Protein AF-A0A971W8N6-F1 (afdb_monomer)

Mean predicted aligned error: 10.23 Å

Sequence (195 aa):
MMRLQSKKIGIMLKIKQLGDTRILNEINRIMFEGAEVLIILLGEEKDGFPAFIRKLTPIRKITDNYGQDLKPLGKFCPAREGSLFDLLVFIPCTGKQLSLLAEMIPRDRDHNGLPLVIAPVLEKDTPPPFGDISALMDIRGIYFVPFGPLTRKGSGEKQAPALFYRLDLLTESCIAALEGHSLKHSFWENNFFPG

Structure (mmCIF, N/CA/C/O backbone):
data_AF-A0A971W8N6-F1
#
_entry.id   AF-A0A971W8N6-F1
#
loop_
_atom_site.group_PDB
_atom_site.id
_atom_site.type_symbol
_atom_site.label_atom_id
_atom_site.label_alt_id
_atom_site.label_comp_id
_atom_site.label_asym_id
_atom_site.label_entity_id
_atom_site.label_seq_id
_atom_site.pdbx_PDB_ins_code
_atom_site.Cartn_x
_atom_site.Cartn_y
_atom_site.Cartn_z
_atom_site.occupancy
_atom_site.B_iso_or_equiv
_atom_site.auth_seq_id
_atom_site.auth_comp_id
_atom_site.auth_asym_id
_atom_site.auth_atom_id
_atom_site.pdbx_PDB_model_num
ATOM 1 N N . MET A 1 1 ? -20.095 -11.791 1.008 1.00 69.25 1 MET A N 1
ATOM 2 C CA . MET A 1 1 ? -19.878 -11.217 2.353 1.00 69.25 1 MET A CA 1
ATOM 3 C C . MET A 1 1 ? -18.876 -10.090 2.183 1.00 69.25 1 MET A C 1
ATOM 5 O O . MET A 1 1 ? -17.868 -10.343 1.545 1.00 69.25 1 MET A O 1
ATOM 9 N N . MET A 1 2 ? -19.192 -8.875 2.636 1.00 87.31 2 MET A N 1
ATOM 10 C CA . MET A 1 2 ? -18.335 -7.688 2.483 1.00 87.31 2 MET A CA 1
ATOM 11 C C . MET A 1 2 ? -17.295 -7.669 3.608 1.00 87.31 2 MET A C 1
ATOM 13 O O . MET A 1 2 ? -17.662 -7.521 4.773 1.00 87.31 2 MET A O 1
ATOM 17 N N . ARG A 1 3 ? -16.018 -7.896 3.288 1.00 94.12 3 ARG A N 1
ATOM 18 C CA . ARG A 1 3 ? -14.953 -8.139 4.285 1.00 94.12 3 ARG A CA 1
ATOM 19 C C . ARG A 1 3 ? -14.345 -6.862 4.864 1.00 94.12 3 ARG A C 1
ATOM 21 O O . ARG A 1 3 ? -13.757 -6.899 5.939 1.00 94.12 3 ARG A O 1
ATOM 28 N N . LEU A 1 4 ? -14.511 -5.733 4.182 1.00 93.81 4 LEU A N 1
ATOM 29 C CA . LEU A 1 4 ? -13.998 -4.422 4.584 1.00 93.81 4 LEU A CA 1
ATOM 30 C C . LEU A 1 4 ? -15.117 -3.478 5.048 1.00 93.81 4 LEU A C 1
ATOM 32 O O . LEU A 1 4 ? -14.940 -2.262 5.053 1.00 93.81 4 LEU A O 1
ATOM 36 N N . GLN A 1 5 ? -16.267 -4.027 5.448 1.00 93.88 5 GLN A N 1
ATOM 37 C CA . GLN A 1 5 ? -17.430 -3.239 5.839 1.00 93.88 5 GLN A CA 1
ATOM 38 C C . GLN A 1 5 ? -17.093 -2.231 6.950 1.00 93.88 5 GLN A C 1
ATOM 40 O O . GLN A 1 5 ? -16.555 -2.593 8.000 1.00 93.88 5 GLN A O 1
ATOM 45 N N . SER A 1 6 ? -17.428 -0.962 6.699 1.00 89.38 6 SER A N 1
ATOM 46 C CA . SER A 1 6 ? -17.209 0.172 7.610 1.00 89.38 6 SER A CA 1
ATOM 47 C C . SER A 1 6 ? -15.737 0.463 7.930 1.00 89.38 6 SER A C 1
ATOM 49 O O . SER A 1 6 ? -15.451 1.146 8.914 1.00 89.38 6 SER A O 1
ATOM 51 N N . LYS A 1 7 ? -14.793 -0.050 7.128 1.00 93.75 7 LYS A N 1
ATOM 52 C CA . LYS A 1 7 ? -13.368 0.278 7.250 1.00 93.75 7 LYS A CA 1
ATOM 53 C C . LYS A 1 7 ? -13.038 1.533 6.466 1.00 93.75 7 LYS A C 1
ATOM 55 O O . LYS A 1 7 ? -13.363 1.623 5.285 1.00 93.75 7 LYS A O 1
ATOM 60 N N . LYS A 1 8 ? -12.345 2.473 7.102 1.00 92.12 8 LYS A N 1
ATOM 61 C CA . LYS A 1 8 ? -11.858 3.699 6.463 1.00 92.12 8 LYS A CA 1
ATOM 62 C C . LYS A 1 8 ? -10.451 3.479 5.936 1.00 92.12 8 LYS A C 1
ATOM 64 O O . LYS A 1 8 ? -9.514 3.319 6.716 1.00 92.12 8 LYS A O 1
ATOM 69 N N . ILE A 1 9 ? -10.293 3.478 4.619 1.00 93.19 9 ILE A N 1
ATOM 70 C CA . ILE A 1 9 ? -9.018 3.186 3.960 1.00 93.19 9 ILE A CA 1
ATOM 71 C C . ILE A 1 9 ? -8.535 4.435 3.227 1.00 93.19 9 ILE A C 1
ATOM 73 O O . ILE A 1 9 ? -9.181 4.916 2.296 1.00 93.19 9 ILE A O 1
ATOM 77 N N . GLY A 1 10 ? -7.387 4.966 3.645 1.00 90.62 10 GLY A N 1
ATOM 78 C CA . GLY A 1 10 ? -6.733 6.076 2.955 1.00 90.62 10 GLY A CA 1
ATOM 79 C C . GLY A 1 10 ? -5.776 5.552 1.890 1.00 90.62 10 GLY A C 1
ATOM 80 O O . GLY A 1 10 ? -4.841 4.831 2.223 1.00 90.62 10 GLY A O 1
ATOM 81 N N . ILE A 1 11 ? -5.973 5.909 0.622 1.00 91.00 11 ILE A N 1
ATOM 82 C CA . ILE A 1 11 ? -5.120 5.459 -0.488 1.00 91.00 11 ILE A CA 1
ATOM 83 C C . ILE A 1 11 ? -4.286 6.629 -0.995 1.00 91.00 11 ILE A C 1
ATOM 85 O O . ILE A 1 11 ? -4.807 7.592 -1.551 1.00 91.00 11 ILE A O 1
ATOM 89 N N . MET A 1 12 ? -2.977 6.528 -0.808 1.00 89.69 12 MET A N 1
ATOM 90 C CA . MET A 1 12 ? -1.982 7.539 -1.132 1.00 89.69 12 MET A CA 1
ATOM 91 C C . MET A 1 12 ? -1.328 7.235 -2.478 1.00 89.69 12 MET A C 1
ATOM 93 O O . MET A 1 12 ? -0.598 6.249 -2.615 1.00 89.69 12 MET A O 1
ATOM 97 N N . LEU A 1 13 ? -1.556 8.106 -3.460 1.00 86.94 13 LEU A N 1
ATOM 98 C CA . LEU A 1 13 ? -1.001 7.985 -4.809 1.00 86.94 13 LEU A CA 1
ATOM 99 C C . LEU A 1 13 ? -0.783 9.357 -5.458 1.00 86.94 13 LEU A C 1
ATOM 101 O O . LEU A 1 13 ? -1.312 10.373 -5.011 1.00 86.94 13 LEU A O 1
ATOM 105 N N . LYS A 1 14 ? 0.004 9.410 -6.530 1.00 83.88 14 LYS A N 1
ATOM 106 C CA . LYS A 1 14 ? 0.150 10.612 -7.359 1.00 83.88 14 LYS A CA 1
ATOM 107 C C . LYS A 1 14 ? -1.051 10.799 -8.277 1.00 83.88 14 LYS A C 1
ATOM 109 O O . LYS A 1 14 ? -1.614 9.830 -8.774 1.00 83.88 14 LYS A O 1
ATOM 114 N N . ILE A 1 15 ? -1.345 12.048 -8.638 1.00 81.88 15 ILE A N 1
ATOM 115 C CA . ILE A 1 15 ? -2.442 12.374 -9.565 1.00 81.88 15 ILE A CA 1
ATOM 116 C C . ILE A 1 15 ? -2.358 11.608 -10.896 1.00 81.88 15 ILE A C 1
ATOM 118 O O . ILE A 1 15 ? -3.365 11.104 -11.380 1.00 81.88 15 ILE A O 1
ATOM 122 N N . LYS A 1 16 ? -1.150 11.416 -11.444 1.00 82.94 16 LYS A N 1
ATOM 123 C CA . LYS A 1 16 ? -0.940 10.672 -12.697 1.00 82.94 16 LYS A CA 1
ATOM 124 C C . LYS A 1 16 ? -1.355 9.194 -12.626 1.00 82.94 16 LYS A C 1
ATOM 126 O O . LYS A 1 16 ? -1.681 8.612 -13.654 1.00 82.94 16 LYS A O 1
ATOM 131 N N . GLN A 1 17 ? -1.355 8.589 -11.434 1.00 85.94 17 GLN A N 1
ATOM 132 C CA . GLN A 1 17 ? -1.758 7.192 -11.231 1.00 85.94 17 GLN A CA 1
ATOM 133 C C . GLN A 1 17 ? -3.280 7.007 -11.268 1.00 85.94 17 GLN A C 1
ATOM 135 O O . GLN A 1 17 ? -3.735 5.885 -11.466 1.00 85.94 17 GLN A O 1
ATOM 140 N N . LEU A 1 18 ? -4.073 8.082 -11.153 1.00 83.12 18 LEU A N 1
ATOM 141 C CA . LEU A 1 18 ? -5.527 8.005 -11.335 1.00 83.12 18 LEU A CA 1
ATOM 142 C C . LEU A 1 18 ? -5.926 7.624 -12.765 1.00 83.12 18 LEU A C 1
ATOM 144 O O . LEU A 1 18 ? -7.035 7.154 -12.972 1.00 83.12 18 LEU A O 1
ATOM 148 N N . GLY A 1 19 ? -5.039 7.803 -13.749 1.00 84.31 19 GLY A N 1
ATOM 149 C CA . GLY A 1 19 ? -5.271 7.335 -15.116 1.00 84.31 19 GLY A CA 1
ATOM 150 C C . GLY A 1 19 ? -5.035 5.832 -15.313 1.00 84.31 19 GLY A C 1
ATOM 151 O O . GLY A 1 19 ? -5.368 5.305 -16.372 1.00 84.31 19 GLY A O 1
ATOM 152 N N . ASP A 1 20 ? -4.455 5.127 -14.334 1.00 88.31 20 ASP A N 1
ATOM 153 C CA . ASP A 1 20 ? -4.175 3.694 -14.444 1.00 88.31 20 ASP A CA 1
ATOM 154 C C . ASP A 1 20 ? -5.413 2.876 -14.058 1.00 88.31 20 ASP A C 1
ATOM 156 O O . ASP A 1 20 ? -5.759 2.731 -12.882 1.00 88.31 20 ASP A O 1
ATOM 160 N N . THR A 1 21 ? -6.069 2.291 -15.061 1.00 89.38 21 THR A N 1
ATOM 161 C CA . THR A 1 21 ? -7.278 1.476 -14.874 1.00 89.38 21 THR A CA 1
ATOM 162 C C . THR A 1 21 ? -7.057 0.283 -13.950 1.00 89.38 21 THR A C 1
ATOM 164 O O . THR A 1 21 ? -7.995 -0.151 -13.285 1.00 89.38 21 THR A O 1
ATOM 167 N N . ARG A 1 22 ? -5.828 -0.237 -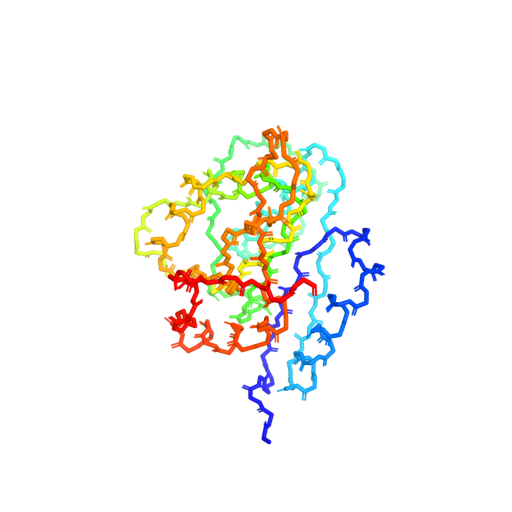13.848 1.00 90.19 22 ARG A N 1
ATOM 168 C CA . ARG A 1 22 ? -5.508 -1.356 -12.952 1.00 90.19 22 ARG A CA 1
ATOM 169 C C . ARG A 1 22 ? -5.582 -0.918 -11.492 1.00 90.19 22 ARG A C 1
ATOM 171 O O . ARG A 1 22 ? -6.125 -1.651 -10.676 1.00 90.19 22 ARG A O 1
ATOM 178 N N . ILE A 1 23 ? -5.097 0.287 -11.181 1.00 90.69 23 ILE A N 1
ATOM 179 C CA . ILE A 1 23 ? -5.194 0.873 -9.836 1.00 90.69 23 ILE A CA 1
ATOM 180 C C . ILE A 1 23 ? -6.657 1.184 -9.519 1.00 90.69 23 ILE A C 1
ATOM 182 O O . ILE A 1 23 ? -7.148 0.779 -8.468 1.00 90.69 23 ILE A O 1
ATOM 186 N N . LEU A 1 24 ? -7.375 1.838 -10.438 1.00 90.94 24 LEU A N 1
ATOM 187 C CA . LEU A 1 24 ? -8.790 2.166 -10.238 1.00 90.94 24 LEU A CA 1
ATOM 188 C C . LEU A 1 24 ? -9.658 0.921 -10.010 1.00 90.94 24 LEU A C 1
ATOM 190 O O . LEU A 1 24 ? -10.538 0.938 -9.153 1.00 90.94 24 LEU A O 1
ATOM 194 N N . ASN A 1 25 ? -9.401 -0.169 -10.735 1.00 93.12 25 ASN A N 1
ATOM 195 C CA . ASN A 1 25 ? -10.127 -1.423 -10.551 1.00 93.12 25 ASN A CA 1
ATOM 196 C C . ASN A 1 25 ? -9.926 -2.007 -9.150 1.00 93.12 25 ASN A C 1
ATOM 198 O O . ASN A 1 25 ? -10.888 -2.490 -8.557 1.00 93.12 25 ASN A O 1
ATOM 202 N N . GLU A 1 26 ? -8.718 -1.930 -8.592 1.00 93.88 26 GLU A N 1
ATOM 203 C CA . GLU A 1 26 ? -8.479 -2.372 -7.216 1.00 93.88 26 GLU A CA 1
ATOM 204 C C . GLU A 1 26 ? -9.112 -1.446 -6.181 1.00 93.88 26 GLU A C 1
ATOM 206 O O . GLU A 1 26 ? -9.691 -1.927 -5.211 1.00 93.88 26 GLU A O 1
ATOM 211 N N . ILE A 1 27 ? -9.090 -0.130 -6.406 1.00 93.25 27 ILE A N 1
ATOM 212 C CA . ILE A 1 27 ? -9.814 0.821 -5.551 1.00 93.25 27 ILE A CA 1
ATOM 213 C C . ILE A 1 27 ? -11.310 0.475 -5.529 1.00 93.25 27 ILE A C 1
ATOM 215 O O . ILE A 1 27 ? -11.911 0.383 -4.460 1.00 93.25 27 ILE A O 1
ATOM 219 N N . ASN A 1 28 ? -11.898 0.198 -6.695 1.00 92.94 28 ASN A N 1
ATOM 220 C CA . ASN A 1 28 ? -13.296 -0.212 -6.803 1.00 92.94 28 ASN A CA 1
ATOM 221 C C . ASN A 1 28 ? -13.572 -1.542 -6.090 1.00 92.94 28 ASN A C 1
ATOM 223 O O . ASN A 1 28 ? -14.619 -1.683 -5.464 1.00 92.94 28 ASN A O 1
ATOM 227 N N . ARG A 1 29 ? -12.648 -2.511 -6.143 1.00 94.88 29 ARG A N 1
ATOM 228 C CA . ARG A 1 29 ? -12.767 -3.781 -5.402 1.00 94.88 29 ARG A CA 1
ATOM 229 C C . ARG A 1 29 ? -12.766 -3.555 -3.892 1.00 94.88 29 ARG A C 1
ATOM 231 O O . ARG A 1 29 ? -13.623 -4.103 -3.206 1.00 94.88 29 ARG A O 1
ATOM 238 N N . ILE A 1 30 ? -11.880 -2.697 -3.390 1.00 95.50 30 ILE A N 1
ATOM 239 C CA . ILE A 1 30 ? -11.846 -2.304 -1.975 1.00 95.50 30 ILE A CA 1
ATOM 240 C C . ILE A 1 30 ? -13.179 -1.662 -1.554 1.00 95.50 30 ILE A C 1
ATOM 242 O O . ILE A 1 30 ? -13.742 -2.028 -0.522 1.00 95.50 30 ILE A O 1
ATOM 246 N N . MET A 1 31 ? -13.722 -0.750 -2.367 1.00 92.56 31 MET A N 1
ATOM 247 C CA . MET A 1 31 ? -15.032 -0.135 -2.113 1.00 92.56 31 MET A CA 1
ATOM 248 C C . MET A 1 31 ? -16.172 -1.164 -2.153 1.00 92.56 31 MET A C 1
ATOM 250 O O . MET A 1 31 ? -17.065 -1.132 -1.308 1.00 92.56 31 MET A O 1
ATOM 254 N N . PHE A 1 32 ? -16.137 -2.109 -3.097 1.00 94.81 32 PHE A N 1
ATOM 255 C CA . PHE A 1 32 ? -17.134 -3.177 -3.225 1.00 94.81 32 PHE A CA 1
ATOM 256 C C . PHE A 1 32 ? -17.126 -4.138 -2.026 1.00 94.81 32 PHE A C 1
ATOM 258 O O . PHE A 1 32 ? -18.165 -4.678 -1.654 1.00 94.81 32 PHE A O 1
ATOM 265 N N . GLU A 1 33 ? -15.978 -4.307 -1.370 1.00 95.75 33 GLU A N 1
ATOM 266 C CA . GLU A 1 33 ? -15.851 -5.031 -0.101 1.00 95.75 33 GLU A CA 1
ATOM 267 C C . GLU A 1 33 ? -16.387 -4.240 1.110 1.00 95.75 33 GLU A C 1
ATOM 269 O O . GLU A 1 33 ? -16.345 -4.745 2.231 1.00 95.75 33 GLU A O 1
ATOM 274 N N . GLY A 1 34 ? -16.934 -3.037 0.902 1.00 91.44 34 GLY A N 1
ATOM 275 C CA . GLY A 1 34 ? -17.652 -2.250 1.911 1.00 91.44 34 GLY A CA 1
ATOM 276 C C . GLY A 1 34 ? -16.812 -1.189 2.618 1.00 91.44 34 GLY A C 1
ATOM 277 O O . GLY A 1 34 ? -17.266 -0.643 3.626 1.00 91.44 34 GLY A O 1
ATOM 278 N N . ALA A 1 35 ? -15.611 -0.908 2.110 1.00 94.62 35 ALA A N 1
ATOM 279 C CA . ALA A 1 35 ? -14.736 0.116 2.661 1.00 94.62 35 ALA A CA 1
ATOM 280 C C . ALA A 1 35 ? -15.172 1.533 2.260 1.00 94.62 35 ALA A C 1
ATOM 282 O O . ALA A 1 35 ? -15.533 1.799 1.111 1.00 94.62 35 ALA A O 1
ATOM 283 N N . GLU A 1 36 ? -15.019 2.473 3.187 1.00 93.25 36 GLU A N 1
ATOM 284 C CA . GLU A 1 36 ? -15.002 3.905 2.903 1.00 93.25 36 GLU A CA 1
ATOM 285 C C . GLU A 1 36 ? -13.591 4.296 2.450 1.00 93.25 36 GLU A C 1
ATOM 287 O O . GLU A 1 36 ? -12.650 4.324 3.246 1.00 93.25 36 GLU A O 1
ATOM 292 N N . VAL A 1 37 ? -13.425 4.586 1.160 1.00 91.75 37 VAL A N 1
ATOM 293 C CA . VAL A 1 37 ? -12.118 4.937 0.593 1.00 91.75 37 VAL A CA 1
ATOM 294 C C . VAL A 1 37 ? -11.952 6.449 0.501 1.00 91.75 37 VAL A C 1
ATOM 296 O O . VAL A 1 37 ? -12.776 7.133 -0.105 1.00 91.75 37 VAL A O 1
ATOM 299 N N . LEU A 1 38 ? -10.839 6.965 1.028 1.00 89.38 38 LEU A N 1
ATOM 300 C CA . LEU A 1 38 ? -10.392 8.332 0.774 1.00 89.38 38 LEU A CA 1
ATOM 301 C C . LEU A 1 38 ? -9.117 8.318 -0.064 1.00 89.38 38 LEU A C 1
ATOM 303 O O . LEU A 1 38 ? -8.094 7.768 0.344 1.00 89.38 38 LEU A O 1
ATOM 307 N N . ILE A 1 39 ? -9.160 8.971 -1.221 1.00 86.25 39 ILE A N 1
ATOM 308 C CA . ILE A 1 39 ? -7.975 9.154 -2.056 1.00 86.25 39 ILE A CA 1
ATOM 309 C C . ILE A 1 39 ? -7.188 10.361 -1.555 1.00 86.25 39 ILE A C 1
ATOM 311 O O . ILE A 1 39 ? -7.713 11.462 -1.396 1.00 86.25 39 ILE A O 1
ATOM 315 N N . ILE A 1 40 ? -5.900 10.140 -1.345 1.00 84.94 40 ILE A N 1
ATOM 316 C CA . ILE A 1 40 ? -4.935 11.118 -0.879 1.00 84.94 40 ILE A CA 1
ATOM 317 C C . ILE A 1 40 ? -3.941 11.356 -2.012 1.00 84.94 40 ILE A C 1
ATOM 319 O O . ILE A 1 40 ? -3.127 10.491 -2.346 1.00 84.94 40 ILE A O 1
ATOM 323 N N . LEU A 1 41 ? -4.003 12.547 -2.602 1.00 82.19 41 LEU A N 1
ATOM 324 C CA . LEU A 1 41 ? -3.128 12.916 -3.707 1.00 82.19 41 LEU A CA 1
ATOM 325 C C . LEU A 1 41 ? -1.800 13.466 -3.202 1.00 82.19 41 LEU A C 1
ATOM 327 O O . LEU A 1 41 ? -1.740 14.459 -2.478 1.00 82.19 41 LEU A O 1
ATOM 331 N N . LEU A 1 42 ? -0.723 12.816 -3.628 1.00 77.94 42 LEU A N 1
ATOM 332 C CA . LEU A 1 42 ? 0.640 13.234 -3.348 1.00 77.94 42 LEU A CA 1
ATOM 333 C C . LEU A 1 42 ? 1.061 14.305 -4.357 1.00 77.94 42 LEU A C 1
ATOM 335 O O . LEU A 1 42 ? 1.029 14.067 -5.567 1.00 77.94 42 LEU A O 1
ATOM 339 N N . GLY A 1 43 ? 1.452 15.475 -3.849 1.00 69.75 43 GLY A N 1
ATOM 340 C CA . GLY A 1 43 ? 1.942 16.588 -4.664 1.00 69.75 43 GLY A CA 1
ATOM 341 C C . GLY A 1 43 ? 3.275 16.288 -5.360 1.00 69.75 43 GLY A C 1
ATOM 342 O O . GLY A 1 43 ? 4.049 15.435 -4.925 1.00 69.75 43 GLY A O 1
ATOM 343 N N . GLU A 1 44 ? 3.537 17.014 -6.447 1.00 58.47 44 GLU A N 1
ATOM 344 C CA . GLU A 1 44 ? 4.751 16.899 -7.274 1.00 58.47 44 GLU A CA 1
ATOM 345 C C . GLU A 1 44 ? 5.947 17.703 -6.722 1.00 58.47 44 GLU A C 1
ATOM 347 O O . GLU A 1 44 ? 7.076 17.522 -7.175 1.00 58.47 44 GLU A O 1
ATOM 352 N N . GLU A 1 45 ? 5.730 18.583 -5.741 1.00 54.00 45 GLU A N 1
ATOM 353 C CA . GLU A 1 45 ? 6.788 19.445 -5.207 1.00 54.00 45 GLU A CA 1
ATOM 354 C C . GLU A 1 45 ? 7.825 18.674 -4.380 1.00 54.00 45 GLU A C 1
ATOM 356 O O . GLU A 1 45 ? 7.507 17.681 -3.719 1.00 54.00 45 GLU A O 1
ATOM 361 N N . LYS A 1 46 ? 9.069 19.183 -4.360 1.00 50.78 46 LYS A N 1
ATOM 362 C CA . LYS A 1 46 ? 10.186 18.639 -3.559 1.00 50.78 46 LYS A CA 1
ATOM 363 C C . LYS A 1 46 ? 9.818 18.433 -2.081 1.00 50.78 46 LYS A C 1
ATOM 365 O O . LYS A 1 46 ? 10.346 17.510 -1.466 1.00 50.78 46 LYS A O 1
ATOM 370 N N . ASP A 1 47 ? 8.874 19.221 -1.567 1.00 52.28 47 ASP A N 1
ATOM 371 C CA . ASP A 1 47 ? 8.416 19.185 -0.178 1.00 52.28 47 ASP A CA 1
ATOM 372 C C . ASP A 1 47 ? 7.063 18.478 0.021 1.00 52.28 47 ASP A C 1
ATOM 374 O O . ASP A 1 47 ? 6.684 18.194 1.156 1.00 52.28 47 ASP A O 1
ATOM 378 N N . GLY A 1 48 ? 6.332 18.137 -1.047 1.00 56.72 48 GLY A N 1
ATOM 379 C CA . GLY A 1 48 ? 4.929 17.706 -0.965 1.00 56.72 48 GLY A CA 1
ATOM 380 C C . GLY A 1 48 ? 4.720 16.363 -0.258 1.00 56.72 48 GLY A C 1
ATOM 381 O O . GLY A 1 48 ? 3.869 16.247 0.622 1.00 56.72 48 GLY A O 1
ATOM 382 N N . PHE A 1 49 ? 5.519 15.350 -0.602 1.00 60.56 49 PHE A N 1
ATOM 383 C CA . PHE A 1 49 ? 5.452 14.033 0.041 1.00 60.56 49 PHE A CA 1
ATOM 384 C C . PHE A 1 49 ? 5.962 14.057 1.498 1.00 60.56 49 PHE A C 1
ATOM 386 O O . PHE A 1 49 ? 5.202 13.641 2.375 1.00 60.56 49 PHE A O 1
ATOM 393 N N . PRO A 1 50 ? 7.156 14.611 1.813 1.00 61.03 50 PRO A N 1
ATOM 394 C CA . PRO A 1 50 ? 7.588 14.768 3.202 1.00 61.03 50 PRO A CA 1
ATOM 395 C C . PRO A 1 50 ? 6.608 15.586 4.054 1.00 61.03 50 PRO A C 1
ATOM 397 O O . PRO A 1 50 ? 6.286 15.184 5.171 1.00 61.03 50 PRO A O 1
ATOM 400 N N . ALA A 1 51 ? 6.108 16.722 3.552 1.00 61.53 51 ALA A N 1
ATOM 401 C CA . ALA A 1 51 ? 5.184 17.578 4.298 1.00 61.53 51 ALA A CA 1
ATOM 402 C C . ALA A 1 51 ? 3.835 16.894 4.548 1.00 61.53 51 ALA A C 1
ATOM 404 O O . ALA A 1 51 ? 3.264 17.045 5.629 1.00 61.53 51 ALA A O 1
ATOM 405 N N . PHE A 1 52 ? 3.336 16.123 3.581 1.00 63.75 52 PHE A N 1
ATOM 406 C CA . PHE A 1 52 ? 2.110 15.352 3.748 1.00 63.75 52 PHE A CA 1
ATOM 407 C C . PHE A 1 52 ? 2.269 14.256 4.809 1.00 63.75 52 PHE A C 1
ATOM 409 O O . PHE A 1 52 ? 1.480 14.185 5.749 1.00 63.75 52 PHE A O 1
ATOM 416 N N . ILE A 1 53 ? 3.332 13.457 4.710 1.00 61.50 53 ILE A N 1
ATOM 417 C CA . ILE A 1 53 ? 3.639 12.397 5.678 1.00 61.50 53 ILE A CA 1
ATOM 418 C C . ILE A 1 53 ? 3.807 12.988 7.090 1.00 61.50 53 ILE A C 1
ATOM 420 O O . ILE A 1 53 ? 3.266 12.453 8.056 1.00 61.50 53 ILE A O 1
ATOM 424 N N . ARG A 1 54 ? 4.451 14.157 7.221 1.00 60.84 54 ARG A N 1
ATOM 425 C CA . ARG A 1 54 ? 4.566 14.876 8.504 1.00 60.84 54 ARG A CA 1
ATOM 426 C C . ARG A 1 54 ? 3.214 15.244 9.119 1.00 60.84 54 ARG A C 1
ATOM 428 O O . ARG A 1 54 ? 3.102 15.200 10.342 1.00 60.84 54 ARG A O 1
ATOM 435 N N . LYS A 1 55 ? 2.202 15.578 8.311 1.00 58.97 55 LYS A N 1
ATOM 436 C CA . LYS A 1 55 ? 0.835 15.878 8.787 1.00 58.97 55 LYS A CA 1
ATOM 437 C C . LYS A 1 55 ? 0.066 14.633 9.246 1.00 58.97 55 LYS A C 1
ATOM 439 O O . LYS A 1 55 ? -0.915 14.777 9.965 1.00 58.97 55 LYS A O 1
ATOM 444 N N . LEU A 1 56 ? 0.493 13.438 8.833 1.00 56.03 56 LEU A N 1
ATOM 445 C CA . LEU A 1 56 ? -0.106 12.164 9.243 1.00 56.03 56 LEU A CA 1
ATOM 446 C C . LEU A 1 56 ? 0.474 11.606 10.559 1.00 56.03 56 LEU A C 1
ATOM 448 O O . LEU A 1 56 ? -0.158 10.764 11.195 1.00 56.03 56 LEU A O 1
ATOM 452 N N . THR A 1 57 ? 1.654 12.066 10.990 1.00 51.25 57 THR A N 1
ATOM 453 C CA . THR A 1 57 ? 2.196 11.813 12.343 1.00 51.25 57 THR A CA 1
ATOM 454 C C . THR A 1 57 ? 1.204 12.349 13.380 1.00 51.25 57 THR A C 1
ATOM 456 O O . THR A 1 57 ? 0.699 13.447 13.162 1.00 51.25 57 THR A O 1
ATOM 459 N N . PRO A 1 58 ? 0.902 11.590 14.457 1.00 46.53 58 PRO A N 1
ATOM 460 C CA . PRO A 1 58 ? -0.399 11.475 15.118 1.00 46.53 58 PRO A CA 1
ATOM 461 C C . PRO A 1 58 ? -1.296 12.680 14.899 1.00 46.53 58 PRO A C 1
ATOM 463 O O . PRO A 1 58 ? -0.940 13.768 15.347 1.00 46.53 58 PRO A O 1
ATOM 466 N N . ILE A 1 59 ? -2.457 12.467 14.266 1.00 46.00 59 ILE A N 1
ATOM 467 C CA . ILE A 1 59 ? -3.545 13.446 14.121 1.00 46.00 59 ILE A CA 1
ATOM 468 C C . ILE A 1 59 ? -4.044 13.823 15.530 1.00 46.00 59 ILE A C 1
ATOM 470 O O . ILE A 1 59 ? -5.099 13.419 16.007 1.00 46.00 59 ILE A O 1
ATOM 474 N N . ARG A 1 60 ? -3.230 14.589 16.249 1.00 34.66 60 ARG A N 1
ATOM 475 C CA . ARG A 1 60 ? -3.480 15.166 17.557 1.00 34.66 60 ARG A CA 1
ATOM 476 C C . ARG A 1 60 ? -3.718 16.637 17.266 1.00 34.66 60 ARG A C 1
ATOM 478 O O . ARG A 1 60 ? -2.794 17.436 17.273 1.00 34.66 60 ARG A O 1
ATOM 485 N N . LYS A 1 61 ? -4.978 16.945 16.942 1.00 36.34 61 LYS A N 1
ATOM 486 C CA . LYS A 1 61 ? -5.525 18.297 16.745 1.00 36.34 61 LYS A CA 1
ATOM 487 C C . LYS A 1 61 ? -4.693 19.193 15.815 1.00 36.34 61 LYS A C 1
ATOM 489 O O . LYS A 1 61 ? -3.900 20.003 16.277 1.00 36.34 61 LYS A O 1
ATOM 494 N N . ILE A 1 62 ? -4.969 19.135 14.513 1.00 35.19 62 ILE A N 1
ATOM 495 C CA . ILE A 1 62 ? -4.659 20.255 13.613 1.00 35.19 62 ILE A CA 1
ATOM 496 C C . ILE A 1 62 ? -5.975 20.981 13.323 1.00 35.19 62 ILE A C 1
ATOM 498 O O . ILE A 1 62 ? -6.623 20.761 12.306 1.00 35.19 62 ILE A O 1
ATOM 502 N N . THR A 1 63 ? -6.389 21.807 14.281 1.00 32.12 63 THR A N 1
ATOM 503 C CA . THR A 1 63 ? -7.147 23.032 14.007 1.00 32.12 63 THR A CA 1
ATOM 504 C C . THR A 1 63 ? -6.128 24.163 13.981 1.00 32.12 63 THR A C 1
ATOM 506 O O . THR A 1 63 ? -5.371 24.308 14.937 1.00 32.12 63 THR A O 1
ATOM 509 N N . ASP A 1 64 ? -6.127 24.898 12.873 1.00 34.38 64 ASP A N 1
ATOM 510 C CA . ASP A 1 64 ? -5.479 26.189 12.632 1.00 34.38 64 ASP A CA 1
ATOM 511 C C . ASP A 1 64 ? -3.949 26.262 12.740 1.00 34.38 64 ASP A C 1
ATOM 513 O O . ASP A 1 64 ? -3.362 26.258 13.817 1.00 34.38 64 ASP A O 1
ATOM 517 N N . ASN A 1 65 ? -3.309 26.362 11.567 1.00 30.45 65 ASN A N 1
ATOM 518 C CA . ASN A 1 65 ? -2.293 27.366 11.204 1.00 30.45 65 ASN A CA 1
ATOM 519 C C . ASN A 1 65 ? -1.478 26.858 10.002 1.00 30.45 65 ASN A C 1
ATOM 521 O O . ASN A 1 65 ? -0.462 26.178 10.139 1.00 30.45 65 ASN A O 1
ATOM 525 N N . TYR A 1 66 ? -1.927 27.199 8.791 1.00 33.47 66 TYR A N 1
ATOM 526 C CA . TYR A 1 66 ? -1.067 27.175 7.608 1.00 33.47 66 TYR A CA 1
ATOM 527 C C . TYR A 1 66 ? -0.153 28.401 7.670 1.00 33.47 66 TYR A C 1
ATOM 529 O O . TYR A 1 66 ? -0.508 29.480 7.208 1.00 33.47 66 TYR A O 1
ATOM 537 N N . GLY A 1 67 ? 1.015 28.235 8.284 1.00 37.25 67 GLY A N 1
ATOM 538 C CA . GLY A 1 67 ? 2.034 29.274 8.339 1.00 37.25 67 GLY A CA 1
ATOM 539 C C . GLY A 1 67 ? 3.150 28.935 9.320 1.00 37.25 67 GLY A C 1
ATOM 540 O O . GLY A 1 67 ? 2.898 28.806 10.509 1.00 37.25 67 GLY A O 1
ATOM 541 N N . GLN A 1 68 ? 4.370 28.891 8.786 1.00 33.66 68 GLN A N 1
ATOM 542 C CA . GLN A 1 68 ? 5.679 28.874 9.454 1.00 33.66 68 GLN A CA 1
ATOM 543 C C . GLN A 1 68 ? 6.373 27.528 9.744 1.00 33.66 68 GLN A C 1
ATOM 545 O O . GLN A 1 68 ? 5.872 26.630 10.415 1.00 33.66 68 GLN A O 1
ATOM 550 N N . ASP A 1 69 ? 7.605 27.495 9.223 1.00 30.62 69 ASP A N 1
ATOM 551 C CA . ASP A 1 69 ? 8.805 26.771 9.635 1.00 30.62 69 ASP A CA 1
ATOM 552 C C . ASP A 1 69 ? 8.733 25.246 9.773 1.00 30.62 69 ASP A C 1
ATOM 554 O O . ASP A 1 69 ? 8.559 24.658 10.844 1.00 30.62 69 ASP A O 1
ATOM 558 N N . LEU A 1 70 ? 9.027 24.584 8.648 1.00 35.72 70 LEU A N 1
ATOM 559 C CA . LEU A 1 70 ? 9.393 23.172 8.583 1.00 35.72 70 LEU A CA 1
ATOM 560 C C . LEU A 1 70 ? 10.717 22.925 9.339 1.00 35.72 70 LEU A C 1
ATOM 562 O O . LEU A 1 70 ? 11.789 22.852 8.748 1.00 35.72 70 LEU A O 1
ATOM 566 N N . LYS A 1 71 ? 10.637 22.725 10.660 1.00 31.83 71 LYS A N 1
ATOM 567 C CA . LYS A 1 71 ? 11.717 22.140 11.486 1.00 31.83 71 LYS A CA 1
ATOM 568 C C . LYS A 1 71 ? 12.183 20.776 10.925 1.00 31.83 71 LYS A C 1
ATOM 570 O O . LYS A 1 71 ? 11.392 20.138 10.223 1.00 31.83 71 LYS A O 1
ATOM 575 N N . PRO A 1 72 ? 13.414 20.304 11.211 1.00 37.53 72 PRO A N 1
ATOM 576 C CA . PRO A 1 72 ? 13.957 19.055 10.661 1.00 37.53 72 PRO A CA 1
ATOM 577 C C . PRO A 1 72 ? 13.072 17.833 10.963 1.00 37.53 72 PRO A C 1
ATOM 579 O O . PRO A 1 72 ? 12.363 17.811 11.969 1.00 37.53 72 PRO A O 1
ATOM 582 N N . LEU A 1 73 ? 13.097 16.856 10.043 1.00 41.91 73 LEU A N 1
ATOM 583 C CA . LEU A 1 73 ? 12.281 15.634 10.014 1.00 41.91 73 LEU A CA 1
ATOM 584 C C . LEU A 1 73 ? 12.112 15.000 11.408 1.00 41.91 73 LEU A C 1
ATOM 586 O O . LEU A 1 73 ? 13.053 14.450 11.975 1.00 41.91 73 LEU A O 1
ATOM 590 N N . GLY A 1 74 ? 10.884 15.021 11.927 1.00 47.06 74 GLY A N 1
ATOM 591 C CA . GLY A 1 74 ? 10.461 14.066 12.946 1.00 47.06 74 GLY A CA 1
ATOM 592 C C . GLY A 1 74 ? 10.196 12.709 12.294 1.00 47.06 74 GLY A C 1
ATOM 593 O O . GLY A 1 74 ? 9.777 12.651 11.138 1.00 47.06 74 GLY A O 1
ATOM 594 N N . LYS A 1 75 ? 10.442 11.623 13.032 1.00 53.44 75 LYS A N 1
ATOM 595 C CA . LYS A 1 75 ? 10.096 10.263 12.602 1.00 53.44 75 LYS A CA 1
ATOM 596 C C . LYS A 1 75 ? 8.590 10.171 12.323 1.00 53.44 75 LYS A C 1
ATOM 598 O O . LYS A 1 75 ? 7.793 10.600 13.154 1.00 53.44 75 LYS A O 1
ATOM 603 N N . PHE A 1 76 ? 8.211 9.612 11.180 1.00 58.44 76 PHE A N 1
ATOM 604 C CA . PHE A 1 76 ? 6.832 9.322 10.810 1.00 58.44 76 PHE A CA 1
ATOM 605 C C . PHE A 1 76 ? 6.376 8.010 11.444 1.00 58.44 76 PHE A C 1
ATOM 607 O O . PHE A 1 76 ? 6.940 6.955 11.187 1.00 58.44 76 PHE A O 1
ATOM 614 N N . CYS A 1 77 ? 5.320 8.078 12.243 1.00 54.16 77 CYS A N 1
ATOM 615 C CA . CYS A 1 77 ? 4.587 6.921 12.729 1.00 54.16 77 CYS A CA 1
ATOM 616 C C . CYS A 1 77 ? 3.105 7.266 12.563 1.00 54.16 77 CYS A C 1
ATOM 618 O O . CYS A 1 77 ? 2.642 8.204 13.226 1.00 54.16 77 CYS A O 1
ATOM 620 N N . PRO A 1 78 ? 2.364 6.619 11.646 1.00 57.16 78 PRO A N 1
ATOM 621 C CA . PRO A 1 78 ? 0.938 6.858 11.544 1.00 57.16 78 PRO A CA 1
ATOM 622 C C . PRO A 1 78 ? 0.317 6.345 12.845 1.00 57.16 78 PRO A C 1
ATOM 624 O O . PRO A 1 78 ? 0.320 5.152 13.114 1.00 57.16 78 PRO A O 1
ATOM 627 N N . ALA A 1 79 ? -0.135 7.232 13.726 1.00 58.62 79 ALA A N 1
ATOM 628 C CA . ALA A 1 79 ? -0.697 6.793 14.999 1.00 58.62 79 ALA A CA 1
ATOM 629 C C . ALA A 1 79 ? -2.099 6.221 14.782 1.00 58.62 79 ALA A C 1
ATOM 631 O O . ALA A 1 79 ? -2.874 6.762 13.999 1.00 58.62 79 ALA A O 1
ATOM 632 N N . ARG A 1 80 ? -2.439 5.150 15.501 1.00 59.31 80 ARG A N 1
ATOM 633 C CA . ARG A 1 80 ? -3.776 4.544 15.452 1.00 59.31 80 ARG A CA 1
ATOM 634 C C . ARG A 1 80 ? -4.815 5.352 16.242 1.00 59.31 80 ARG A C 1
ATOM 636 O O . ARG A 1 80 ? -5.958 5.472 15.814 1.00 59.31 80 ARG A O 1
ATOM 643 N N . GLU A 1 81 ? -4.431 5.925 17.383 1.00 54.53 81 GLU A N 1
ATOM 644 C CA . GLU A 1 81 ? -5.323 6.748 18.211 1.00 54.53 81 GLU A CA 1
ATOM 645 C C . GLU A 1 81 ? -5.640 8.090 17.535 1.00 54.53 81 GLU A C 1
ATOM 647 O O . GLU A 1 81 ? -4.735 8.845 17.181 1.00 54.53 81 GLU A O 1
ATOM 652 N N . GLY A 1 82 ? -6.931 8.399 17.362 1.00 57.38 82 GLY A N 1
ATOM 653 C CA . GLY A 1 82 ? -7.386 9.630 16.700 1.00 57.38 82 GLY A CA 1
ATOM 654 C C . GLY A 1 82 ? -7.235 9.632 15.173 1.00 57.38 82 GLY A C 1
ATOM 655 O O . GLY A 1 82 ? -7.491 10.657 14.542 1.00 57.38 82 GLY A O 1
ATOM 656 N N . SER A 1 83 ? -6.833 8.504 14.575 1.00 67.25 83 SER A N 1
ATOM 657 C CA . SER A 1 83 ? -6.739 8.350 13.123 1.00 67.25 83 SER A CA 1
ATOM 658 C C . SER A 1 83 ? -8.116 8.415 12.461 1.00 67.25 83 SER A C 1
ATOM 660 O O . SER A 1 83 ? -9.086 7.835 12.946 1.00 67.25 83 SER A O 1
ATOM 662 N N . LEU A 1 84 ? -8.180 9.079 11.305 1.00 76.31 84 LEU A N 1
ATOM 663 C CA . LEU A 1 84 ? -9.347 9.051 10.418 1.00 76.31 84 LEU A CA 1
ATOM 664 C C . LEU A 1 84 ? -9.498 7.711 9.680 1.00 76.31 84 LEU A C 1
ATOM 666 O O . LEU A 1 84 ? -10.570 7.438 9.145 1.00 76.31 84 LEU A O 1
ATOM 670 N N . PHE A 1 85 ? -8.437 6.905 9.635 1.00 85.00 85 PHE A N 1
ATOM 671 C CA . PHE A 1 85 ? -8.350 5.666 8.866 1.00 85.00 85 PHE A CA 1
ATOM 672 C C . PHE A 1 85 ? -8.098 4.463 9.773 1.00 85.00 85 PHE A C 1
ATOM 674 O O . PHE A 1 85 ? -7.440 4.597 10.806 1.00 85.00 85 PHE A O 1
ATOM 681 N N . ASP A 1 86 ? -8.560 3.293 9.336 1.00 89.69 86 ASP A N 1
ATOM 682 C CA . ASP A 1 86 ? -8.219 1.972 9.877 1.00 89.69 86 ASP A CA 1
ATOM 683 C C . ASP A 1 86 ? -6.985 1.362 9.188 1.00 89.69 86 ASP A C 1
ATOM 685 O O . ASP A 1 86 ? -6.310 0.512 9.765 1.00 89.69 86 ASP A O 1
ATOM 689 N N . LEU A 1 87 ? -6.685 1.810 7.964 1.00 92.06 87 LEU A N 1
ATOM 690 C CA . LEU A 1 87 ? -5.589 1.334 7.122 1.00 92.06 87 LEU A CA 1
ATOM 691 C C . LEU A 1 87 ? -5.140 2.451 6.174 1.00 92.06 87 LEU A C 1
ATOM 693 O O . LEU A 1 87 ? -5.974 3.165 5.607 1.00 92.06 87 LEU A O 1
ATOM 697 N N . LEU A 1 88 ? -3.833 2.560 5.944 1.00 92.19 88 LEU A N 1
ATOM 698 C CA . LEU A 1 88 ? -3.287 3.330 4.829 1.00 92.19 88 LEU A CA 1
ATOM 699 C C . LEU A 1 88 ? -2.754 2.395 3.749 1.00 92.19 88 LEU A C 1
ATOM 701 O O . LEU A 1 88 ? -2.099 1.397 4.034 1.00 92.19 88 LEU A O 1
ATOM 705 N N . VAL A 1 89 ? -2.992 2.761 2.499 1.00 93.56 89 VAL A N 1
ATOM 706 C CA . VAL A 1 89 ? -2.368 2.159 1.326 1.00 93.56 89 VAL A CA 1
ATOM 707 C C . VAL A 1 89 ? -1.465 3.207 0.703 1.00 93.56 89 VAL A C 1
ATOM 709 O O . VAL A 1 89 ? -1.905 4.320 0.431 1.00 93.56 89 VAL A O 1
ATOM 712 N N . PHE A 1 90 ? -0.215 2.860 0.436 1.00 91.75 90 PHE A N 1
ATOM 713 C CA . PHE A 1 90 ? 0.729 3.716 -0.262 1.00 91.75 90 PHE A CA 1
ATOM 714 C C . PHE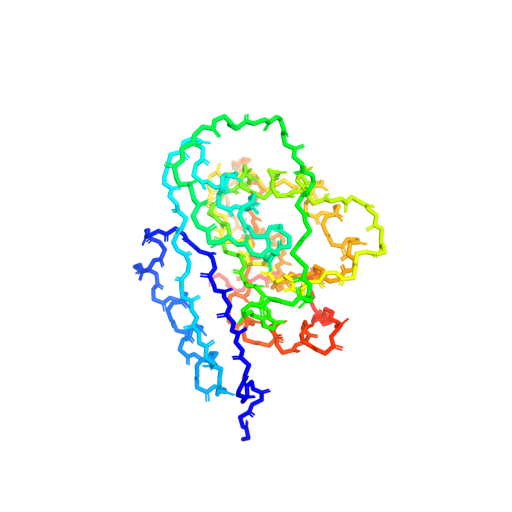 A 1 90 ? 1.181 3.059 -1.562 1.00 91.75 90 PHE A C 1
ATOM 716 O O . PHE A 1 90 ? 1.712 1.949 -1.561 1.00 91.75 90 PHE A O 1
ATOM 723 N N . ILE A 1 91 ? 0.979 3.761 -2.678 1.00 89.94 91 ILE A N 1
ATOM 724 C CA . ILE A 1 91 ? 1.338 3.297 -4.020 1.00 89.94 91 ILE A CA 1
ATOM 725 C C . ILE A 1 91 ? 2.486 4.172 -4.556 1.00 89.94 91 ILE A C 1
ATOM 727 O O . ILE A 1 91 ? 2.241 5.093 -5.345 1.00 89.94 91 ILE A O 1
ATOM 731 N N . PRO A 1 92 ? 3.744 3.955 -4.121 1.00 81.69 92 PRO A N 1
ATOM 732 C CA . PRO A 1 92 ? 4.887 4.719 -4.613 1.00 81.69 92 PRO A CA 1
ATOM 733 C C . PRO A 1 92 ? 5.041 4.566 -6.125 1.00 81.69 92 PRO A C 1
ATOM 735 O O . PRO A 1 92 ? 4.910 3.469 -6.655 1.00 81.69 92 PRO A O 1
ATOM 738 N N . CYS A 1 93 ? 5.384 5.664 -6.798 1.00 74.81 93 CYS A N 1
ATOM 739 C CA . CYS A 1 93 ? 5.752 5.669 -8.216 1.00 74.81 93 CYS A CA 1
ATOM 740 C C . CYS A 1 93 ? 7.252 5.447 -8.436 1.00 74.81 93 CYS A C 1
ATOM 742 O O . CYS A 1 93 ? 7.659 5.064 -9.527 1.00 74.81 93 CYS A O 1
ATOM 744 N N . THR A 1 94 ? 8.102 5.761 -7.451 1.00 78.94 94 THR A N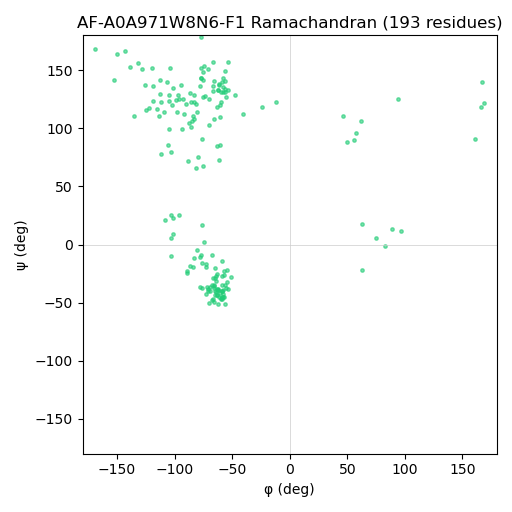 1
ATOM 745 C CA . THR A 1 94 ? 9.564 5.726 -7.613 1.00 78.94 94 THR A CA 1
ATOM 746 C C . THR A 1 94 ? 10.260 5.147 -6.390 1.00 78.94 94 THR A C 1
ATOM 748 O O . THR A 1 94 ? 9.775 5.270 -5.263 1.00 78.94 94 THR A O 1
ATOM 751 N N . GLY A 1 95 ? 11.443 4.560 -6.606 1.00 79.06 95 GLY A N 1
ATOM 752 C CA . GLY A 1 95 ? 12.285 4.053 -5.521 1.00 79.06 95 GLY A CA 1
ATOM 753 C C . GLY A 1 95 ? 12.605 5.133 -4.487 1.00 79.06 95 GLY A C 1
ATOM 754 O O . GLY A 1 95 ? 12.519 4.881 -3.294 1.00 79.06 95 GLY A O 1
ATOM 755 N N . LYS A 1 96 ? 12.827 6.379 -4.925 1.00 81.62 96 LYS A N 1
ATOM 756 C CA . LYS A 1 96 ? 13.088 7.516 -4.030 1.00 81.62 96 LYS A CA 1
ATOM 757 C C . LYS A 1 96 ? 11.968 7.755 -3.012 1.00 81.62 96 LYS A C 1
ATOM 759 O O . LYS A 1 96 ? 12.256 8.096 -1.870 1.00 81.62 96 LYS A O 1
ATOM 764 N N . GLN A 1 97 ? 10.702 7.606 -3.408 1.00 81.94 97 GLN A N 1
ATOM 765 C CA . GLN A 1 97 ? 9.586 7.773 -2.470 1.00 81.94 97 GLN A CA 1
ATOM 766 C C . GLN A 1 97 ? 9.572 6.666 -1.411 1.00 81.94 97 GLN A C 1
ATOM 768 O O . GLN A 1 97 ? 9.231 6.926 -0.261 1.00 81.94 97 GLN A O 1
ATOM 773 N N . LEU A 1 98 ? 9.969 5.451 -1.794 1.00 84.56 98 LEU A N 1
ATOM 774 C CA . LEU A 1 98 ? 10.072 4.316 -0.886 1.00 84.56 98 LEU A CA 1
ATOM 775 C C . LEU A 1 98 ? 11.268 4.453 0.067 1.00 84.56 98 LEU A C 1
ATOM 777 O O . LEU A 1 98 ? 11.106 4.238 1.263 1.00 84.56 98 LEU A O 1
ATOM 781 N N . SER A 1 99 ? 12.426 4.889 -0.435 1.00 84.50 99 SER A N 1
ATOM 782 C CA . SER A 1 99 ? 13.607 5.193 0.385 1.00 84.50 99 SER A CA 1
ATOM 783 C C . SER A 1 99 ? 13.320 6.290 1.403 1.00 84.50 99 SER A C 1
ATOM 785 O O . SER A 1 99 ? 13.599 6.137 2.586 1.00 84.50 99 SER A O 1
ATOM 787 N N . LEU A 1 100 ? 12.669 7.371 0.967 1.00 82.44 100 LEU A N 1
ATOM 788 C CA . LEU A 1 100 ? 12.275 8.450 1.866 1.00 82.44 100 LEU A CA 1
ATOM 789 C C . LEU A 1 100 ? 11.284 7.967 2.935 1.00 82.44 100 LEU A C 1
ATOM 791 O O . LEU A 1 100 ? 11.390 8.361 4.092 1.00 82.44 100 LEU A O 1
ATOM 795 N N . LEU A 1 101 ? 10.345 7.085 2.580 1.00 82.69 101 LEU A N 1
ATOM 796 C CA . LEU A 1 101 ? 9.465 6.458 3.566 1.00 82.69 101 LEU A CA 1
ATOM 797 C C . LEU A 1 101 ? 10.266 5.633 4.591 1.00 82.69 101 LEU A C 1
ATOM 799 O O . LEU A 1 101 ? 10.021 5.762 5.787 1.00 82.69 101 LEU A O 1
ATOM 803 N N . ALA A 1 102 ? 11.238 4.835 4.142 1.00 84.62 102 ALA A N 1
ATOM 804 C CA . ALA A 1 102 ? 12.096 4.022 5.008 1.00 84.62 102 ALA A CA 1
ATOM 805 C C . ALA A 1 102 ? 12.991 4.851 5.944 1.00 84.62 102 ALA A C 1
ATOM 807 O O . ALA A 1 102 ? 13.281 4.422 7.059 1.00 84.62 102 ALA A O 1
ATOM 808 N N . GLU A 1 103 ? 13.410 6.045 5.523 1.00 83.12 103 GLU A N 1
ATOM 809 C CA . GLU A 1 103 ? 14.130 6.994 6.381 1.00 83.12 103 GLU A CA 1
ATOM 810 C C . GLU A 1 103 ? 13.222 7.632 7.438 1.00 83.12 103 GLU A C 1
ATOM 812 O O . GLU A 1 103 ? 13.656 7.891 8.564 1.00 83.12 103 GLU A O 1
ATOM 817 N N . MET A 1 104 ? 11.967 7.908 7.078 1.00 76.00 104 MET A N 1
ATOM 818 C CA . MET A 1 104 ? 11.013 8.572 7.961 1.00 76.00 104 MET A CA 1
ATOM 819 C C . MET A 1 104 ? 10.433 7.620 9.005 1.00 76.00 104 MET A C 1
ATOM 821 O O . MET A 1 104 ? 10.204 8.047 10.137 1.00 76.00 104 MET A O 1
ATOM 825 N N . ILE A 1 105 ? 10.195 6.357 8.656 1.00 77.75 105 ILE A N 1
ATOM 826 C CA . ILE A 1 105 ? 9.635 5.381 9.589 1.00 77.75 105 ILE A CA 1
ATOM 827 C C . ILE A 1 105 ? 10.719 4.926 10.582 1.00 77.75 105 ILE A C 1
ATOM 829 O O . ILE A 1 105 ? 11.799 4.493 10.171 1.00 77.75 105 ILE A O 1
ATOM 833 N N . PRO A 1 106 ? 10.464 4.997 11.904 1.00 72.25 106 PRO A N 1
ATOM 834 C CA . PRO A 1 106 ? 11.368 4.424 12.885 1.00 72.25 106 PRO A CA 1
ATOM 835 C C . PRO A 1 106 ? 11.591 2.932 12.609 1.00 72.25 106 PRO A C 1
ATOM 837 O O . PRO A 1 106 ? 10.648 2.163 12.481 1.00 72.25 106 PRO A O 1
ATOM 840 N N . ARG A 1 107 ? 12.854 2.503 12.588 1.00 71.69 107 ARG A N 1
ATOM 841 C CA . ARG A 1 107 ? 13.227 1.083 12.465 1.00 71.69 107 ARG A CA 1
ATOM 842 C C . ARG A 1 107 ? 13.048 0.288 13.767 1.00 71.69 107 ARG A C 1
ATOM 844 O O . ARG A 1 107 ? 13.659 -0.769 13.921 1.00 71.69 107 ARG A O 1
ATOM 851 N N . ASP A 1 108 ? 12.285 0.802 14.732 1.00 68.19 108 ASP A N 1
ATOM 852 C CA . ASP A 1 108 ? 11.933 0.002 15.897 1.00 68.19 108 ASP A CA 1
ATOM 853 C C . ASP A 1 108 ? 10.893 -1.045 15.481 1.00 68.19 108 ASP A C 1
ATOM 855 O O . ASP A 1 108 ? 9.879 -0.765 14.848 1.00 68.19 108 ASP A O 1
ATOM 859 N N . ARG A 1 109 ? 11.162 -2.313 15.802 1.00 60.31 109 ARG A N 1
ATOM 860 C CA . ARG A 1 109 ? 10.258 -3.417 15.443 1.00 60.31 109 ARG A CA 1
ATOM 861 C C . ARG A 1 109 ? 8.924 -3.348 16.194 1.00 60.31 109 ARG A C 1
ATOM 863 O O . ARG A 1 109 ? 8.012 -4.094 15.861 1.00 60.31 109 ARG A O 1
ATOM 870 N N . ASP A 1 110 ? 8.795 -2.462 17.179 1.00 59.06 110 ASP A N 1
ATOM 871 C CA . ASP A 1 110 ? 7.651 -2.318 18.088 1.00 59.06 110 ASP A CA 1
ATOM 872 C C . ASP A 1 110 ? 6.667 -1.230 17.632 1.00 59.06 110 ASP A C 1
ATOM 874 O O . ASP A 1 110 ? 5.931 -0.654 18.434 1.00 59.06 110 ASP A O 1
ATOM 878 N N . HIS A 1 111 ? 6.635 -0.951 16.330 1.00 61.78 111 HIS A N 1
ATOM 879 C CA . HIS A 1 111 ? 5.687 -0.026 15.733 1.00 61.78 111 HIS A CA 1
ATOM 880 C C . HIS A 1 111 ? 4.236 -0.500 15.960 1.00 61.78 111 HIS A C 1
ATOM 882 O O . HIS A 1 111 ? 3.772 -1.477 15.371 1.00 61.78 111 HIS A O 1
ATOM 888 N N . ASN A 1 112 ? 3.502 0.223 16.812 1.00 62.53 112 ASN A N 1
ATOM 889 C CA . ASN A 1 112 ? 2.079 -0.005 17.107 1.00 62.53 112 ASN A CA 1
ATOM 890 C C . ASN A 1 112 ? 1.167 1.020 16.399 1.00 62.53 112 ASN A C 1
ATOM 892 O O . ASN A 1 112 ? 0.087 1.371 16.883 1.00 62.53 112 ASN A O 1
ATOM 896 N N . GLY A 1 113 ? 1.652 1.572 15.286 1.00 72.00 113 GLY A N 1
ATOM 897 C CA . GLY A 1 113 ? 0.921 2.526 14.468 1.00 72.00 113 GLY A CA 1
ATOM 898 C C . GLY A 1 113 ? -0.151 1.875 13.593 1.00 72.00 113 GLY A C 1
ATOM 899 O O . GLY A 1 113 ? -0.358 0.663 13.587 1.00 72.00 113 GLY A O 1
ATOM 900 N N . LEU A 1 114 ? -0.857 2.720 12.858 1.00 82.69 114 LEU A N 1
ATOM 901 C CA . LEU A 1 114 ? -1.837 2.349 11.860 1.00 82.69 114 LEU A CA 1
ATOM 902 C C . LEU A 1 114 ? -1.203 1.416 10.812 1.00 82.69 114 LEU A C 1
ATOM 904 O O . LEU A 1 114 ? -0.121 1.737 10.311 1.00 82.69 114 LEU A O 1
ATOM 908 N N . PRO A 1 115 ? -1.868 0.308 10.446 1.00 90.38 115 PRO A N 1
ATOM 909 C CA . PRO A 1 115 ? -1.402 -0.564 9.381 1.00 90.38 115 PRO A CA 1
ATOM 910 C C . PRO A 1 115 ? -1.160 0.205 8.075 1.00 90.38 115 PRO A C 1
ATOM 912 O O . PRO A 1 115 ? -2.001 0.999 7.640 1.00 90.38 115 PRO A O 1
ATOM 915 N N . LEU A 1 116 ? -0.012 -0.044 7.446 1.00 91.62 116 LEU A N 1
ATOM 916 C CA . LEU A 1 116 ? 0.395 0.545 6.175 1.00 91.62 116 LEU A CA 1
ATOM 917 C C . LEU A 1 116 ? 0.667 -0.562 5.157 1.00 91.62 116 LEU A C 1
ATOM 919 O O . LEU A 1 116 ? 1.589 -1.354 5.327 1.00 91.62 116 LEU A O 1
ATOM 923 N N . VAL A 1 117 ? -0.104 -0.590 4.075 1.00 94.44 117 VAL A N 1
ATOM 924 C CA . VAL A 1 117 ? 0.108 -1.485 2.933 1.00 94.44 117 VAL A CA 1
ATOM 925 C C . VAL A 1 117 ? 0.838 -0.730 1.833 1.00 94.44 117 VAL A C 1
ATOM 927 O O . VAL A 1 117 ? 0.366 0.300 1.362 1.00 94.44 117 VAL A O 1
ATOM 930 N N . ILE A 1 118 ? 1.971 -1.254 1.382 1.00 93.44 118 ILE A N 1
ATOM 931 C CA . ILE A 1 118 ? 2.774 -0.677 0.306 1.00 93.44 118 ILE A CA 1
ATOM 932 C C . ILE A 1 118 ? 2.584 -1.508 -0.965 1.00 93.44 118 ILE A C 1
ATOM 934 O O . ILE A 1 118 ? 2.851 -2.710 -0.983 1.00 93.44 118 ILE A O 1
ATOM 938 N N . ALA A 1 119 ? 2.153 -0.862 -2.047 1.00 91.88 119 ALA A N 1
ATOM 939 C CA . ALA A 1 119 ? 2.085 -1.448 -3.383 1.00 91.88 119 ALA A CA 1
ATOM 940 C C . ALA A 1 119 ? 3.236 -0.890 -4.240 1.00 91.88 119 ALA A C 1
ATOM 942 O O . ALA A 1 119 ? 3.114 0.234 -4.730 1.00 91.88 119 ALA A O 1
ATOM 943 N N . PRO A 1 120 ? 4.362 -1.612 -4.421 1.00 86.00 120 PRO A N 1
ATOM 944 C CA . PRO A 1 120 ? 5.577 -1.079 -5.045 1.00 86.00 120 PRO A CA 1
ATOM 945 C C . PRO A 1 120 ? 5.449 -0.950 -6.576 1.00 86.00 120 PRO A C 1
ATOM 947 O O . PRO A 1 120 ? 6.120 -1.640 -7.343 1.00 86.00 120 PRO A O 1
ATOM 950 N N . VAL A 1 121 ? 4.581 -0.045 -7.027 1.00 77.56 121 VAL A N 1
ATOM 951 C CA . VAL A 1 121 ? 4.296 0.264 -8.436 1.00 77.56 121 VAL A CA 1
ATOM 952 C C . VAL A 1 121 ? 5.362 1.215 -8.984 1.00 77.56 121 VAL A C 1
ATOM 954 O O . VAL A 1 121 ? 5.112 2.379 -9.291 1.00 77.56 121 VAL A O 1
ATOM 957 N N . LEU A 1 122 ? 6.594 0.717 -9.070 1.00 74.19 122 LEU A N 1
ATOM 958 C CA . LEU A 1 122 ? 7.741 1.518 -9.486 1.00 74.19 122 LEU A CA 1
ATOM 959 C C . LEU A 1 122 ? 7.761 1.740 -11.006 1.00 74.19 122 LEU A C 1
ATOM 961 O O . LEU A 1 122 ? 7.422 0.853 -11.793 1.00 74.19 122 LEU A O 1
ATOM 965 N N . GLU A 1 123 ? 8.185 2.933 -11.420 1.00 72.44 123 GLU A N 1
ATOM 966 C CA . GLU A 1 123 ? 8.515 3.237 -12.813 1.00 72.44 123 GLU A CA 1
ATOM 967 C C . GLU A 1 123 ? 9.585 2.273 -13.350 1.00 72.44 123 GLU A C 1
ATOM 969 O O . GLU A 1 123 ? 10.538 1.930 -12.650 1.00 72.44 123 GLU A O 1
ATOM 974 N N . LYS A 1 124 ? 9.427 1.850 -14.612 1.00 64.62 124 LYS A N 1
ATOM 975 C CA . LYS A 1 124 ? 10.205 0.764 -15.239 1.00 64.62 124 LYS A CA 1
ATOM 976 C C . LYS A 1 124 ? 11.723 0.976 -15.226 1.00 64.62 124 LYS A C 1
ATOM 978 O O . LYS A 1 124 ? 12.454 -0.008 -15.228 1.00 64.62 124 LYS A O 1
ATOM 983 N N . ASP A 1 125 ? 12.175 2.226 -15.181 1.00 63.75 125 ASP A N 1
ATOM 984 C CA . ASP A 1 125 ? 13.589 2.588 -15.329 1.00 63.75 125 ASP A CA 1
ATOM 985 C C . ASP A 1 125 ? 14.268 2.947 -13.999 1.00 63.75 125 ASP A C 1
ATOM 987 O O . ASP A 1 125 ? 15.421 3.376 -13.978 1.00 63.75 125 ASP A O 1
ATOM 991 N N . THR A 1 126 ? 13.571 2.787 -12.868 1.00 66.81 126 THR A N 1
ATOM 992 C CA . THR A 1 126 ? 14.154 3.036 -11.545 1.00 66.81 126 THR A CA 1
ATOM 993 C C . THR A 1 126 ? 14.506 1.713 -10.867 1.00 66.81 126 THR A C 1
ATOM 995 O O . THR A 1 126 ? 13.602 0.913 -10.617 1.00 66.81 126 THR A O 1
ATOM 998 N N . PRO A 1 127 ? 15.784 1.471 -10.513 1.00 69.69 127 PRO A N 1
ATOM 999 C CA . PRO A 1 127 ? 16.147 0.274 -9.773 1.00 69.69 127 PRO A CA 1
ATOM 1000 C C . PRO A 1 127 ? 15.429 0.255 -8.411 1.00 69.69 127 PRO A C 1
ATOM 1002 O O . PRO A 1 127 ? 15.353 1.289 -7.737 1.00 69.69 127 PRO A O 1
ATOM 1005 N N . PRO A 1 128 ? 14.906 -0.902 -7.978 1.00 76.06 128 PRO A N 1
ATOM 1006 C CA . PRO A 1 128 ? 14.234 -1.019 -6.695 1.00 76.06 128 PRO A CA 1
ATOM 1007 C C . PRO A 1 128 ? 15.219 -0.808 -5.543 1.00 76.06 128 PRO A C 1
ATOM 1009 O O . PRO A 1 128 ? 16.301 -1.405 -5.556 1.00 76.06 128 PRO A O 1
ATOM 1012 N N . PRO A 1 129 ? 14.858 -0.040 -4.502 1.00 84.12 129 PRO A N 1
ATOM 1013 C CA . PRO A 1 129 ? 15.689 0.090 -3.315 1.00 84.12 129 PRO A CA 1
ATOM 1014 C C . PRO A 1 129 ? 15.492 -1.139 -2.413 1.00 84.12 129 PRO A C 1
ATOM 1016 O O . PRO A 1 129 ? 14.801 -1.091 -1.399 1.00 84.12 129 PRO A O 1
ATOM 1019 N N . PHE A 1 130 ? 16.074 -2.278 -2.802 1.00 84.06 130 PHE A N 1
ATOM 1020 C CA . PHE A 1 130 ? 15.892 -3.564 -2.109 1.00 84.06 130 PHE A CA 1
ATOM 1021 C C . PHE A 1 130 ? 16.261 -3.517 -0.619 1.00 84.06 130 PHE A C 1
ATOM 1023 O O . PHE A 1 130 ? 15.594 -4.163 0.186 1.00 84.06 130 PHE A O 1
ATOM 1030 N N . GLY A 1 131 ? 17.278 -2.733 -0.243 1.00 86.50 131 GLY A N 1
ATOM 1031 C CA . GLY A 1 131 ? 17.649 -2.530 1.161 1.00 86.50 131 GLY A CA 1
ATOM 1032 C C . GLY A 1 131 ? 16.546 -1.843 1.970 1.00 86.50 131 GLY A C 1
ATOM 1033 O O . GLY A 1 131 ? 16.216 -2.300 3.061 1.00 86.50 131 GLY A O 1
ATOM 1034 N N . ASP A 1 132 ? 15.918 -0.810 1.406 1.00 88.56 132 ASP A N 1
ATOM 1035 C CA . ASP A 1 132 ? 14.824 -0.083 2.060 1.00 88.56 132 ASP A CA 1
ATOM 1036 C C . ASP A 1 132 ? 13.550 -0.926 2.127 1.00 88.56 132 ASP A C 1
ATOM 1038 O O . ASP A 1 132 ? 12.875 -0.948 3.152 1.00 88.56 132 ASP A O 1
ATOM 1042 N N . ILE A 1 133 ? 13.251 -1.677 1.062 1.00 88.19 133 ILE A N 1
ATOM 1043 C CA . ILE A 1 133 ? 12.158 -2.658 1.044 1.00 88.19 1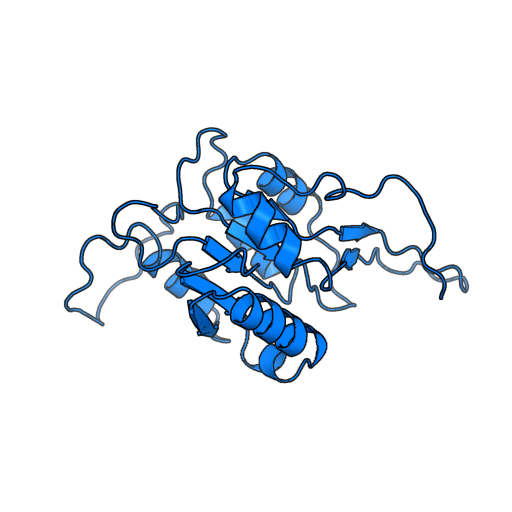33 ILE A CA 1
ATOM 1044 C C . ILE A 1 133 ? 12.347 -3.673 2.172 1.00 88.19 133 ILE A C 1
ATOM 1046 O O . ILE A 1 133 ? 11.436 -3.873 2.972 1.00 88.19 133 ILE A O 1
ATOM 1050 N N . SER A 1 134 ? 13.536 -4.274 2.266 1.00 88.12 134 SER A N 1
ATOM 1051 C CA . SER A 1 134 ? 13.846 -5.252 3.309 1.00 88.12 134 SER A CA 1
ATOM 1052 C C . SER A 1 134 ? 13.719 -4.645 4.704 1.00 88.12 134 SER A C 1
ATOM 1054 O O . SER A 1 134 ? 13.167 -5.284 5.592 1.00 88.12 134 SER A O 1
ATOM 1056 N N . ALA A 1 135 ? 14.195 -3.412 4.900 1.00 87.88 135 ALA A N 1
ATOM 1057 C CA . ALA A 1 135 ? 14.089 -2.726 6.181 1.00 87.88 135 ALA A CA 1
ATOM 1058 C C . ALA A 1 135 ? 12.631 -2.441 6.569 1.00 87.88 135 ALA A C 1
ATOM 1060 O O . ALA A 1 135 ? 12.274 -2.597 7.731 1.00 87.88 135 ALA A O 1
ATOM 1061 N N . LEU A 1 136 ? 11.787 -2.052 5.609 1.00 88.12 136 LEU A N 1
ATOM 1062 C CA . LEU A 1 136 ? 10.361 -1.802 5.829 1.00 88.12 136 LEU A CA 1
ATOM 1063 C C . LEU A 1 136 ? 9.579 -3.087 6.131 1.00 88.12 136 LEU A C 1
ATOM 1065 O O . LEU A 1 136 ? 8.670 -3.057 6.953 1.00 88.12 136 LEU A O 1
ATOM 1069 N N . MET A 1 137 ? 9.925 -4.209 5.494 1.00 87.69 137 MET A N 1
ATOM 1070 C CA . MET A 1 137 ? 9.268 -5.506 5.720 1.00 87.69 137 MET A CA 1
ATOM 1071 C C . MET A 1 137 ? 9.461 -6.045 7.145 1.00 87.69 137 MET A C 1
ATOM 1073 O O . MET A 1 137 ? 8.617 -6.788 7.638 1.00 87.69 137 MET A O 1
ATOM 1077 N N . ASP A 1 138 ? 10.555 -5.662 7.802 1.00 87.75 138 ASP A N 1
ATOM 1078 C CA . ASP A 1 138 ? 10.884 -6.059 9.175 1.00 87.75 138 ASP A CA 1
ATOM 1079 C C . ASP A 1 138 ? 10.080 -5.292 10.246 1.00 87.75 138 ASP A C 1
ATOM 1081 O O . ASP A 1 138 ? 10.150 -5.625 11.435 1.00 87.75 138 ASP A O 1
ATOM 1085 N N . ILE A 1 139 ? 9.340 -4.250 9.854 1.00 86.62 139 ILE A N 1
ATOM 1086 C CA . ILE A 1 139 ? 8.621 -3.356 10.767 1.00 86.62 139 ILE A CA 1
ATOM 1087 C C . ILE A 1 139 ? 7.183 -3.851 10.952 1.00 86.62 139 ILE A C 1
ATOM 1089 O O . ILE A 1 139 ? 6.423 -4.005 9.995 1.00 86.62 139 ILE A O 1
ATOM 1093 N N . ARG A 1 140 ? 6.769 -4.061 12.209 1.00 84.94 140 ARG A N 1
ATOM 1094 C CA . ARG A 1 140 ? 5.386 -4.444 12.529 1.00 84.94 140 ARG A CA 1
ATOM 1095 C C . ARG A 1 140 ? 4.396 -3.365 12.083 1.00 84.94 140 ARG A C 1
ATOM 1097 O O . ARG A 1 140 ? 4.616 -2.175 12.277 1.00 84.94 140 ARG A O 1
ATOM 1104 N N . GLY A 1 141 ? 3.283 -3.789 11.491 1.00 88.00 141 GLY A N 1
ATOM 1105 C CA . GLY A 1 141 ? 2.280 -2.875 10.944 1.00 88.00 141 GLY A CA 1
ATOM 1106 C C . GLY A 1 141 ? 2.598 -2.355 9.539 1.00 88.00 141 GLY A C 1
ATOM 1107 O O . GLY A 1 141 ? 1.777 -1.628 8.986 1.00 88.00 141 GLY A O 1
ATOM 1108 N N . ILE A 1 142 ? 3.732 -2.738 8.940 1.00 90.62 142 ILE A N 1
ATOM 1109 C CA . ILE A 1 142 ? 4.016 -2.496 7.523 1.00 90.62 142 ILE A CA 1
ATOM 1110 C C . ILE A 1 142 ? 3.856 -3.796 6.752 1.00 90.62 142 ILE A C 1
ATOM 1112 O O . ILE A 1 142 ? 4.431 -4.829 7.084 1.00 90.62 142 ILE A O 1
ATOM 1116 N N . TYR A 1 143 ? 3.068 -3.723 5.691 1.00 92.88 143 TYR A N 1
ATOM 1117 C CA . TYR A 1 143 ? 2.703 -4.847 4.851 1.00 92.88 143 TYR A CA 1
ATOM 1118 C C . TYR A 1 143 ? 2.979 -4.487 3.397 1.00 92.88 143 TYR A C 1
ATOM 1120 O O . TYR A 1 143 ? 2.895 -3.327 3.000 1.00 92.88 143 TYR A O 1
ATOM 1128 N N . PHE A 1 144 ? 3.285 -5.486 2.579 1.00 93.12 144 PHE A N 1
ATOM 1129 C CA . PHE A 1 144 ? 3.506 -5.293 1.151 1.00 93.12 144 PHE A CA 1
ATOM 1130 C C . PHE A 1 144 ? 2.500 -6.099 0.345 1.00 93.12 144 PHE A C 1
ATOM 1132 O O . PHE A 1 144 ? 2.274 -7.283 0.620 1.00 93.12 144 PHE A O 1
ATOM 1139 N N . VAL 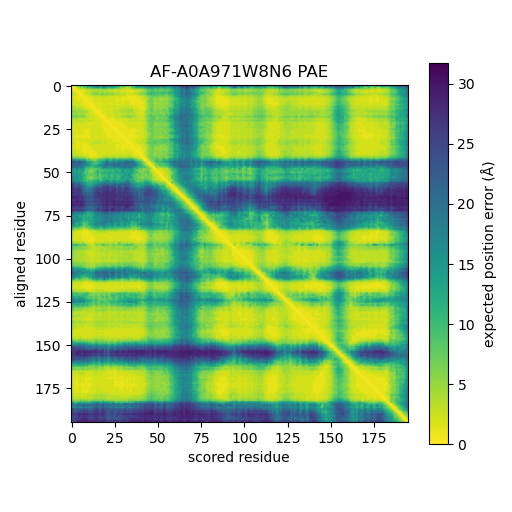A 1 145 ? 1.957 -5.464 -0.695 1.00 92.69 145 VAL A N 1
ATOM 1140 C CA . VAL A 1 145 ? 1.301 -6.187 -1.786 1.00 92.69 145 VAL A CA 1
ATOM 1141 C C . VAL A 1 145 ? 2.336 -7.114 -2.413 1.00 92.69 145 VAL A C 1
ATOM 1143 O O . VAL A 1 145 ? 3.422 -6.626 -2.725 1.00 92.69 145 VAL A O 1
ATOM 1146 N N . PRO A 1 146 ? 2.038 -8.408 -2.625 1.00 89.94 146 PRO A N 1
ATOM 1147 C CA . PRO A 1 146 ? 3.003 -9.362 -3.153 1.00 89.94 146 PRO A CA 1
ATOM 1148 C C . PRO A 1 146 ? 3.757 -8.863 -4.382 1.00 89.94 146 PRO A C 1
ATOM 1150 O O . PRO A 1 146 ? 3.161 -8.423 -5.369 1.00 89.94 146 PRO A O 1
ATOM 1153 N N . PHE A 1 147 ? 5.079 -8.966 -4.322 1.00 85.81 147 PHE A N 1
ATOM 1154 C CA . PHE A 1 147 ? 5.978 -8.545 -5.385 1.00 85.81 147 PHE A CA 1
ATOM 1155 C C . PHE A 1 147 ? 7.160 -9.513 -5.497 1.00 85.81 147 PHE A C 1
ATOM 1157 O O . PHE A 1 147 ? 7.386 -10.359 -4.631 1.00 85.81 147 PHE A O 1
ATOM 1164 N N . GLY A 1 148 ? 7.904 -9.417 -6.591 1.00 79.31 148 GLY A N 1
ATOM 1165 C CA . GLY A 1 148 ? 9.079 -10.245 -6.825 1.00 79.31 148 GLY A CA 1
ATOM 1166 C C . GLY A 1 148 ? 9.899 -9.762 -8.017 1.00 79.31 148 GLY A C 1
ATOM 1167 O O . GLY A 1 148 ? 9.441 -8.905 -8.777 1.00 79.31 148 GLY A O 1
ATOM 1168 N N . PRO A 1 149 ? 11.123 -10.277 -8.191 1.00 72.56 149 PRO A N 1
ATOM 1169 C CA . PRO A 1 149 ? 11.954 -9.928 -9.333 1.00 72.56 149 PRO A CA 1
ATOM 1170 C C . PRO A 1 149 ? 11.278 -10.356 -10.641 1.00 72.56 149 PRO A C 1
ATOM 1172 O O . PRO A 1 149 ? 10.809 -11.485 -10.783 1.00 72.56 149 PRO A O 1
ATOM 1175 N N . LEU A 1 150 ? 11.257 -9.456 -11.621 1.00 69.56 150 LEU A N 1
ATOM 1176 C CA . LEU A 1 150 ? 10.834 -9.765 -12.980 1.00 69.56 150 LEU A CA 1
ATOM 1177 C C . LEU A 1 150 ? 12.069 -10.120 -13.809 1.00 69.56 150 LEU A C 1
ATOM 1179 O O . LEU A 1 150 ? 12.788 -9.243 -14.283 1.00 69.56 150 LEU A O 1
ATOM 1183 N N . THR A 1 151 ? 12.321 -11.413 -14.003 1.00 58.16 151 THR A N 1
ATOM 1184 C CA . THR A 1 151 ? 13.343 -11.867 -14.953 1.00 58.16 151 THR A CA 1
ATOM 1185 C C . THR A 1 151 ? 12.713 -12.005 -16.333 1.00 58.16 151 THR A C 1
ATOM 1187 O O . THR A 1 151 ? 11.985 -12.961 -16.602 1.00 58.16 151 THR A O 1
ATOM 1190 N N . ARG A 1 152 ? 12.980 -11.060 -17.238 1.00 53.91 152 ARG A N 1
ATOM 1191 C CA . ARG A 1 152 ? 12.550 -11.183 -18.634 1.00 53.91 152 ARG A CA 1
ATOM 1192 C C . ARG A 1 152 ? 13.544 -12.082 -19.375 1.00 53.91 152 ARG A C 1
ATOM 1194 O O . ARG A 1 152 ? 14.709 -11.731 -19.532 1.00 53.91 152 ARG A O 1
ATOM 1201 N N . LYS A 1 153 ? 13.109 -13.263 -19.828 1.00 46.50 153 LYS A N 1
ATOM 1202 C CA . LYS A 1 153 ? 13.897 -14.070 -20.775 1.00 46.50 153 LYS A CA 1
ATOM 1203 C C . LYS A 1 153 ? 13.881 -13.359 -22.132 1.00 46.50 153 LYS A C 1
ATOM 1205 O O . LYS A 1 153 ? 12.876 -13.424 -22.831 1.00 46.50 153 LYS A O 1
ATOM 1210 N N . GLY A 1 154 ? 14.966 -12.679 -22.504 1.00 48.97 154 GLY A N 1
ATOM 1211 C CA . GLY A 1 154 ? 15.100 -12.113 -23.850 1.00 48.97 154 GLY A CA 1
ATOM 1212 C C . GLY A 1 154 ? 16.234 -11.100 -24.019 1.00 48.97 154 GLY A C 1
ATOM 1213 O O . GLY A 1 154 ? 16.206 -10.045 -23.398 1.00 48.97 154 GLY A O 1
ATOM 1214 N N . SER A 1 155 ? 17.174 -11.462 -24.903 1.00 40.78 155 SER A N 1
ATOM 1215 C CA . SER A 1 155 ? 18.222 -10.670 -25.576 1.00 40.78 155 SER A CA 1
ATOM 1216 C C . SER A 1 155 ? 19.237 -9.897 -24.722 1.00 40.78 155 SER A C 1
ATOM 1218 O O . SER A 1 155 ? 19.012 -8.741 -24.390 1.00 40.78 155 SER A O 1
ATOM 1220 N N . GLY A 1 156 ? 20.400 -10.524 -24.492 1.00 50.31 156 GLY A N 1
ATOM 1221 C CA . GLY A 1 156 ? 21.753 -9.979 -24.738 1.00 50.31 156 GLY A CA 1
ATOM 1222 C C . GLY A 1 156 ? 22.271 -8.742 -23.990 1.00 50.31 156 GLY A C 1
ATOM 1223 O O . GLY A 1 156 ? 23.484 -8.587 -23.888 1.00 50.31 156 GLY A O 1
ATOM 1224 N N . GLU A 1 157 ? 21.416 -7.888 -23.442 1.00 52.41 157 GLU A N 1
ATOM 1225 C CA . GLU A 1 157 ? 21.794 -6.648 -22.766 1.00 52.41 157 GLU A CA 1
ATOM 1226 C C . GLU A 1 157 ? 21.475 -6.748 -21.273 1.00 52.41 157 GLU A C 1
ATOM 1228 O O . GLU A 1 157 ? 20.465 -7.330 -20.874 1.00 52.41 157 GLU A O 1
ATOM 1233 N N . LYS A 1 158 ? 22.357 -6.193 -20.430 1.00 50.44 158 LYS A N 1
ATOM 1234 C CA . LYS A 1 158 ? 22.168 -6.092 -18.975 1.00 50.44 158 LYS A CA 1
ATOM 1235 C C . LYS A 1 158 ? 20.910 -5.263 -18.676 1.00 50.44 158 LYS A C 1
ATOM 1237 O O . LYS A 1 158 ? 20.999 -4.056 -18.474 1.00 50.44 158 LYS A O 1
ATOM 1242 N N . GLN A 1 159 ? 19.743 -5.900 -18.657 1.00 57.22 159 GLN A N 1
ATOM 1243 C CA . GLN A 1 159 ? 18.502 -5.269 -18.221 1.00 57.22 159 GLN A CA 1
ATOM 1244 C C . GLN A 1 159 ? 18.589 -4.962 -16.727 1.00 57.22 159 GLN A C 1
ATOM 1246 O O . GLN A 1 159 ? 18.999 -5.807 -15.927 1.00 57.22 159 GLN A O 1
ATOM 1251 N N . ALA A 1 160 ? 18.216 -3.735 -16.366 1.00 55.88 160 ALA A N 1
ATOM 1252 C CA . ALA A 1 160 ? 18.111 -3.327 -14.976 1.00 55.88 160 ALA A CA 1
ATOM 1253 C C . ALA A 1 160 ? 17.124 -4.249 -14.232 1.00 55.88 160 ALA A C 1
ATOM 1255 O O . ALA A 1 160 ? 16.121 -4.672 -14.816 1.00 55.88 160 ALA A O 1
ATOM 1256 N N . PRO A 1 161 ? 17.389 -4.585 -12.958 1.00 61.66 161 PRO A N 1
ATOM 1257 C CA . PRO A 1 161 ? 16.482 -5.408 -12.172 1.00 61.66 161 PRO A CA 1
ATOM 1258 C C . PRO A 1 161 ? 15.131 -4.698 -12.046 1.00 61.66 161 PRO A C 1
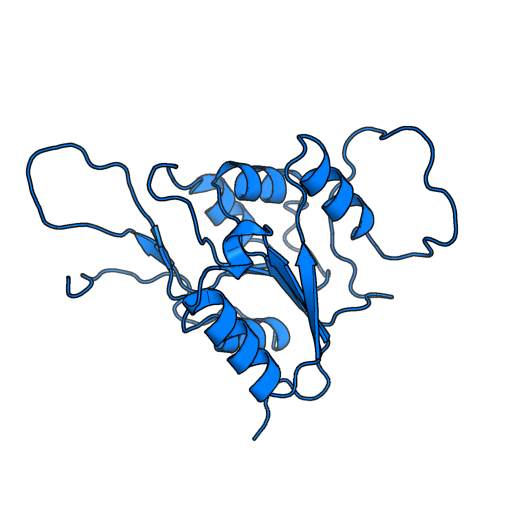ATOM 1260 O O . PRO A 1 161 ? 15.057 -3.596 -11.511 1.00 61.66 161 PRO A O 1
ATOM 1263 N N . ALA A 1 162 ? 14.068 -5.332 -12.533 1.00 66.62 162 ALA A N 1
ATOM 1264 C CA . ALA A 1 162 ? 12.701 -4.842 -12.407 1.00 66.62 162 ALA A CA 1
ATOM 1265 C C . ALA A 1 162 ? 11.946 -5.640 -11.336 1.00 66.62 162 ALA A C 1
ATOM 1267 O O . ALA A 1 162 ? 12.225 -6.820 -11.111 1.00 66.62 162 ALA A O 1
ATOM 1268 N N . LEU A 1 163 ? 10.963 -5.005 -10.694 1.00 75.31 163 LEU A N 1
ATOM 1269 C CA . LEU A 1 163 ? 9.998 -5.685 -9.832 1.00 75.31 163 LEU A CA 1
ATOM 1270 C C . LEU A 1 163 ? 8.683 -5.882 -10.574 1.00 75.31 163 LEU A C 1
ATOM 1272 O O . LEU A 1 163 ? 8.149 -4.957 -11.186 1.00 75.31 163 LEU A O 1
ATOM 1276 N N . PHE A 1 164 ? 8.140 -7.085 -10.468 1.00 78.19 164 PHE A N 1
ATOM 1277 C CA . PHE A 1 164 ? 6.745 -7.354 -10.752 1.00 78.19 164 PHE A CA 1
ATOM 1278 C C . PHE A 1 164 ? 5.948 -7.292 -9.451 1.00 78.19 164 PHE A C 1
ATOM 1280 O O . PHE A 1 164 ? 6.382 -7.821 -8.430 1.00 78.19 164 PHE A O 1
ATOM 1287 N N . TYR A 1 165 ? 4.775 -6.672 -9.490 1.00 84.31 165 TYR A N 1
ATOM 1288 C CA . TYR A 1 165 ? 3.867 -6.547 -8.354 1.00 84.31 165 TYR A CA 1
ATOM 1289 C C . TYR A 1 165 ? 2.486 -7.088 -8.736 1.00 84.31 165 TYR A C 1
ATOM 1291 O O . TYR A 1 165 ? 1.971 -6.824 -9.825 1.00 84.31 165 TYR A O 1
ATOM 1299 N N . ARG A 1 166 ? 1.867 -7.840 -7.828 1.00 87.50 166 ARG A N 1
ATOM 1300 C CA . ARG A 1 166 ? 0.516 -8.389 -7.983 1.00 87.50 166 ARG A CA 1
ATOM 1301 C C . ARG A 1 166 ? -0.505 -7.390 -7.474 1.00 87.50 166 ARG A C 1
ATOM 1303 O O . ARG A 1 166 ? -1.087 -7.571 -6.409 1.00 87.50 166 ARG A O 1
ATOM 1310 N N . LEU A 1 167 ? -0.686 -6.303 -8.228 1.00 89.31 167 LEU A N 1
ATOM 1311 C CA . LEU A 1 167 ? -1.654 -5.258 -7.880 1.00 89.31 167 LEU A CA 1
ATOM 1312 C C . LEU A 1 167 ? -3.057 -5.846 -7.666 1.00 89.31 167 LEU A C 1
ATOM 1314 O O . LEU A 1 167 ? -3.763 -5.400 -6.777 1.00 89.31 167 LEU A O 1
ATOM 1318 N N . ASP A 1 168 ? -3.402 -6.911 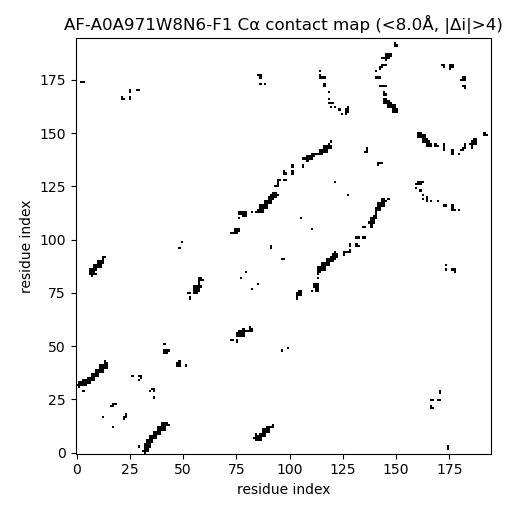-8.391 1.00 91.00 168 ASP A N 1
ATOM 1319 C CA . ASP A 1 168 ? -4.637 -7.686 -8.239 1.00 91.00 168 ASP A CA 1
ATOM 1320 C C . ASP A 1 168 ? -4.851 -8.307 -6.844 1.00 91.00 168 ASP A C 1
ATOM 1322 O O . ASP A 1 168 ? -5.955 -8.743 -6.531 1.00 91.00 168 ASP A O 1
ATOM 1326 N N . LEU A 1 169 ? -3.809 -8.352 -6.009 1.00 93.31 169 LEU A N 1
ATOM 1327 C CA . LEU A 1 169 ? -3.852 -8.805 -4.619 1.00 93.31 169 LEU A CA 1
ATOM 1328 C C . LEU A 1 169 ? -3.878 -7.639 -3.620 1.00 93.31 169 LEU A C 1
ATOM 1330 O O . LEU A 1 169 ? -3.738 -7.874 -2.418 1.00 93.31 169 LEU A O 1
ATOM 1334 N N . LEU A 1 170 ? -4.047 -6.390 -4.068 1.00 94.88 170 LEU A N 1
ATOM 1335 C CA . LEU A 1 170 ? -4.085 -5.224 -3.182 1.00 94.88 170 LEU A CA 1
ATOM 1336 C C . LEU A 1 170 ? -5.224 -5.339 -2.163 1.00 94.88 170 LEU A C 1
ATOM 1338 O O . LEU A 1 170 ? -4.989 -5.152 -0.971 1.00 94.88 170 LEU A O 1
ATOM 1342 N N . THR A 1 171 ? -6.425 -5.706 -2.614 1.00 94.94 171 THR A N 1
ATOM 1343 C CA . THR A 1 171 ? -7.594 -5.879 -1.735 1.00 94.94 171 THR A CA 1
ATOM 1344 C C . THR A 1 171 ? -7.335 -6.936 -0.653 1.00 94.94 171 THR A C 1
ATOM 1346 O O . THR A 1 171 ? -7.542 -6.679 0.531 1.00 94.94 171 THR A O 1
ATOM 1349 N N . GLU A 1 172 ? -6.792 -8.097 -1.031 1.00 94.88 172 GLU A N 1
ATOM 1350 C CA . GLU A 1 172 ? -6.451 -9.171 -0.082 1.00 94.88 172 GLU A CA 1
ATOM 1351 C C . GLU A 1 172 ? -5.329 -8.762 0.880 1.00 94.88 172 GLU A C 1
ATOM 1353 O O . GLU A 1 172 ? -5.351 -9.106 2.060 1.00 94.88 172 GLU A O 1
ATOM 1358 N N . SER A 1 173 ? -4.368 -7.971 0.400 1.00 95.38 173 SER A N 1
ATOM 1359 C CA . SER A 1 173 ? -3.296 -7.426 1.238 1.00 95.38 173 SER A CA 1
ATOM 1360 C C . SER A 1 173 ? -3.840 -6.439 2.274 1.00 95.38 173 SER A C 1
ATOM 1362 O O . SER A 1 173 ? -3.357 -6.419 3.402 1.00 95.38 173 SER A O 1
ATOM 1364 N N . CYS A 1 174 ? -4.867 -5.656 1.924 1.00 96.00 174 CYS A N 1
ATOM 1365 C CA . CYS A 1 174 ? -5.554 -4.762 2.858 1.00 96.00 174 CYS A CA 1
ATOM 1366 C C . CYS A 1 174 ? -6.284 -5.537 3.961 1.00 96.00 174 CYS A C 1
ATOM 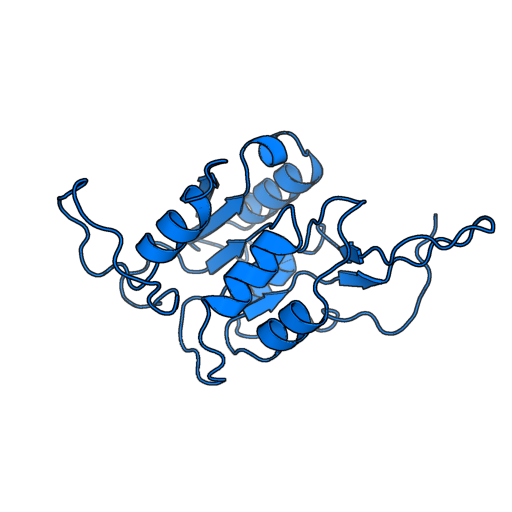1368 O O . CYS A 1 174 ? -6.188 -5.172 5.131 1.00 96.00 174 CYS A O 1
ATOM 1370 N N . ILE A 1 175 ? -6.982 -6.615 3.595 1.00 95.38 175 ILE A N 1
ATOM 1371 C CA . ILE A 1 175 ? -7.694 -7.481 4.546 1.00 95.38 175 ILE A CA 1
ATOM 1372 C C . ILE A 1 175 ? -6.700 -8.125 5.520 1.00 95.38 175 ILE A C 1
ATOM 1374 O O . ILE A 1 175 ? -6.843 -7.967 6.730 1.00 95.38 175 ILE A O 1
ATOM 1378 N N . ALA A 1 176 ? -5.644 -8.754 5.000 1.00 94.75 176 ALA A N 1
ATOM 1379 C CA . ALA A 1 176 ? -4.600 -9.374 5.815 1.00 94.75 176 ALA A CA 1
ATOM 1380 C C . ALA A 1 176 ? -3.925 -8.365 6.768 1.00 94.75 176 ALA A C 1
ATOM 1382 O O . ALA A 1 176 ? -3.734 -8.644 7.953 1.00 94.75 176 ALA A O 1
ATOM 1383 N N . ALA A 1 177 ? -3.624 -7.157 6.278 1.00 94.44 177 ALA A N 1
ATOM 1384 C CA . ALA A 1 177 ? -3.027 -6.097 7.086 1.00 94.44 177 ALA A CA 1
ATOM 1385 C C . ALA A 1 177 ? -3.933 -5.646 8.244 1.00 94.44 177 ALA A C 1
ATOM 1387 O O . ALA A 1 177 ? -3.444 -5.406 9.348 1.00 94.44 177 ALA A O 1
ATOM 1388 N N . LEU A 1 178 ? -5.249 -5.564 8.022 1.00 93.38 178 LEU A N 1
ATOM 1389 C CA . LEU A 1 178 ? -6.231 -5.266 9.073 1.00 93.38 178 LEU A CA 1
ATOM 1390 C C . LEU A 1 178 ? -6.336 -6.387 10.119 1.00 93.38 178 LEU A C 1
ATOM 1392 O O . LEU A 1 178 ? -6.628 -6.107 11.282 1.00 93.38 178 LEU A O 1
ATOM 1396 N N . GLU A 1 179 ? -6.070 -7.633 9.724 1.00 93.00 179 GLU A N 1
ATOM 1397 C CA . GLU A 1 179 ? -5.957 -8.801 10.612 1.00 93.00 179 GLU A CA 1
ATOM 1398 C C . GLU A 1 179 ? -4.581 -8.895 11.299 1.00 93.00 179 GLU A C 1
ATOM 1400 O O . GLU A 1 179 ? -4.368 -9.729 12.180 1.00 93.00 179 GLU A O 1
ATOM 1405 N N . GLY A 1 180 ? -3.651 -8.006 10.945 1.00 91.00 180 GLY A N 1
ATOM 1406 C CA . GLY A 1 180 ? -2.347 -7.880 11.580 1.00 91.00 180 GLY A CA 1
ATOM 1407 C C . GLY A 1 180 ? -1.252 -8.755 10.972 1.00 91.00 180 GLY A C 1
ATOM 1408 O O . GLY A 1 180 ? -0.177 -8.859 11.569 1.00 91.00 180 GLY A O 1
ATOM 1409 N N . HIS A 1 181 ? -1.455 -9.347 9.792 1.00 91.31 181 HIS A N 1
ATOM 1410 C CA . HIS A 1 181 ? -0.459 -10.208 9.152 1.00 91.31 181 HIS A CA 1
ATOM 1411 C C . HIS A 1 181 ? -0.222 -9.877 7.672 1.00 91.31 181 HIS A C 1
ATOM 1413 O O . HIS A 1 181 ? -1.065 -9.326 6.973 1.00 91.31 181 HIS A O 1
ATOM 1419 N N . SER A 1 182 ? 0.952 -10.252 7.163 1.00 88.44 182 SER A N 1
ATOM 1420 C CA . SER A 1 182 ? 1.244 -10.178 5.729 1.00 88.44 182 SER A CA 1
ATOM 1421 C C . SER A 1 182 ? 0.514 -11.286 4.974 1.00 88.44 182 SER A C 1
ATOM 1423 O O . SER A 1 182 ? 0.240 -12.361 5.520 1.00 88.44 182 SER A O 1
ATOM 1425 N N . LEU A 1 183 ? 0.225 -11.060 3.694 1.00 86.44 183 LEU A N 1
ATOM 1426 C CA . LEU A 1 183 ? -0.222 -12.136 2.818 1.00 86.44 183 LEU A CA 1
ATOM 1427 C C . LEU A 1 183 ? 0.909 -13.180 2.714 1.00 86.44 183 LEU A C 1
ATOM 1429 O O . LEU A 1 183 ? 2.059 -12.820 2.482 1.00 86.44 183 LEU A O 1
ATOM 1433 N N . LYS A 1 184 ? 0.614 -14.480 2.855 1.00 65.12 184 LYS A N 1
ATOM 1434 C CA . LYS A 1 184 ? 1.646 -15.547 2.893 1.00 65.12 184 LYS A CA 1
ATOM 1435 C C . LYS A 1 184 ? 2.605 -15.562 1.690 1.00 65.12 184 LYS A C 1
ATOM 1437 O O . LYS A 1 184 ? 3.703 -16.087 1.802 1.00 65.12 184 LYS A O 1
ATOM 1442 N N . HIS A 1 185 ? 2.201 -14.977 0.564 1.00 59.00 185 HIS A N 1
ATOM 1443 C CA . HIS A 1 185 ? 2.990 -14.888 -0.665 1.00 59.00 185 HIS A CA 1
ATOM 1444 C C . HIS A 1 185 ? 3.647 -13.513 -0.880 1.00 59.00 185 HIS A C 1
ATOM 1446 O O . HIS A 1 185 ? 3.936 -13.155 -2.018 1.00 59.00 185 HIS A O 1
ATOM 1452 N N . SER A 1 186 ? 3.869 -12.707 0.169 1.00 5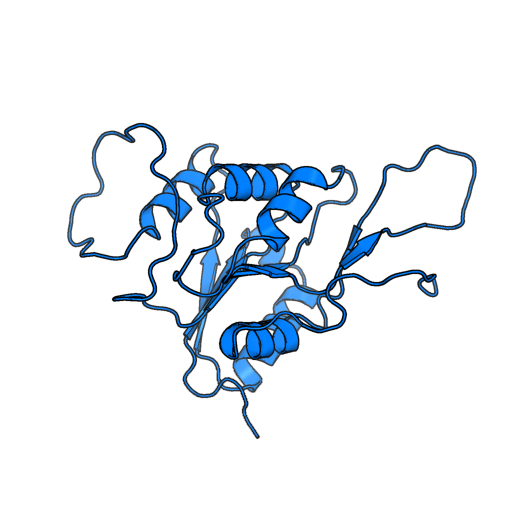6.81 186 SER A N 1
ATOM 1453 C CA . SER A 1 186 ? 4.509 -11.385 0.029 1.00 56.81 186 SER A CA 1
ATOM 1454 C C . SER A 1 186 ? 5.900 -11.439 -0.626 1.00 56.81 186 SER A C 1
ATOM 1456 O O . SER A 1 186 ? 6.302 -10.451 -1.233 1.00 56.81 186 SER A O 1
ATOM 1458 N N . PHE A 1 187 ? 6.585 -12.589 -0.570 1.00 52.84 187 PHE A N 1
ATOM 1459 C CA . PHE A 1 187 ? 7.800 -12.884 -1.331 1.00 52.84 187 PHE A CA 1
ATOM 1460 C C . PHE A 1 187 ? 7.582 -14.182 -2.122 1.00 52.84 187 PHE A C 1
ATOM 1462 O O . PHE A 1 187 ? 7.359 -15.240 -1.534 1.00 52.84 187 PHE A O 1
ATOM 1469 N N . TRP A 1 188 ? 7.595 -14.115 -3.452 1.00 53.62 188 TRP A N 1
ATOM 1470 C CA . TRP A 1 188 ? 7.522 -15.317 -4.285 1.00 53.62 188 TRP A CA 1
ATOM 1471 C C . TRP A 1 188 ? 8.939 -15.869 -4.476 1.00 53.62 188 TRP A C 1
ATOM 1473 O O . TRP A 1 188 ? 9.713 -15.344 -5.277 1.00 53.62 188 TRP A O 1
ATOM 1483 N N . GLU A 1 189 ? 9.291 -16.919 -3.731 1.00 41.62 189 GLU A N 1
ATOM 1484 C CA . GLU A 1 189 ? 10.439 -17.766 -4.066 1.00 41.62 189 GLU A CA 1
ATOM 1485 C C . GLU A 1 189 ? 10.171 -18.436 -5.415 1.00 41.62 189 GLU A C 1
ATOM 1487 O O . GLU A 1 189 ? 9.204 -19.179 -5.539 1.00 41.62 189 GLU A O 1
ATOM 1492 N N . ASN A 1 190 ? 11.031 -18.143 -6.399 1.00 48.03 190 ASN A N 1
ATOM 1493 C CA . ASN A 1 190 ? 11.108 -18.740 -7.736 1.00 48.03 190 ASN A CA 1
ATOM 1494 C C . ASN A 1 190 ? 9.763 -18.894 -8.475 1.00 48.03 190 ASN A C 1
ATOM 1496 O O . ASN A 1 190 ? 8.989 -19.788 -8.163 1.00 48.03 190 ASN A O 1
ATOM 1500 N N . ASN A 1 191 ? 9.527 -18.122 -9.545 1.00 40.03 191 ASN A N 1
ATOM 1501 C CA . ASN A 1 191 ? 9.217 -18.669 -10.881 1.00 40.03 191 ASN A CA 1
ATOM 1502 C C . ASN A 1 191 ? 8.668 -17.624 -11.866 1.00 40.03 191 ASN A C 1
ATOM 1504 O O . ASN A 1 191 ? 7.845 -16.776 -11.543 1.00 40.03 191 ASN A O 1
ATOM 1508 N N . PHE A 1 192 ? 9.158 -17.774 -13.098 1.00 38.81 192 PHE A N 1
ATOM 1509 C CA . PHE A 1 192 ? 8.629 -17.323 -14.383 1.00 38.81 192 PHE A CA 1
ATOM 1510 C C . PHE A 1 192 ? 7.185 -16.808 -14.390 1.00 38.81 192 PHE A C 1
ATOM 1512 O O . PHE A 1 192 ? 6.243 -17.555 -14.138 1.00 38.81 192 PHE A O 1
ATOM 1519 N N . PHE A 1 193 ? 7.019 -15.567 -14.844 1.00 40.09 193 PHE A N 1
ATOM 1520 C CA . PHE A 1 193 ? 5.743 -15.109 -15.380 1.00 40.09 193 PHE A CA 1
ATOM 1521 C C . PHE A 1 193 ? 5.580 -15.648 -16.809 1.00 40.09 193 PHE A C 1
ATOM 1523 O O . PHE A 1 193 ? 6.552 -15.594 -17.574 1.00 40.09 193 PHE A O 1
ATOM 1530 N N . PRO A 1 194 ? 4.396 -16.159 -17.200 1.00 31.98 194 PRO A N 1
ATOM 1531 C CA . PRO A 1 194 ? 4.077 -16.282 -18.615 1.00 31.98 194 PRO A CA 1
ATOM 1532 C C . PRO A 1 194 ? 4.140 -14.873 -19.218 1.00 31.98 194 PRO A C 1
ATOM 1534 O O . PRO A 1 194 ? 3.535 -13.938 -18.688 1.00 31.98 194 PRO A O 1
ATOM 1537 N N . GLY A 1 195 ? 4.987 -14.727 -20.238 1.00 35.12 195 GLY A N 1
ATOM 1538 C CA . GLY A 1 195 ? 5.140 -13.490 -21.002 1.00 35.12 195 GLY A CA 1
ATOM 1539 C C . GLY A 1 195 ? 3.934 -13.191 -21.873 1.00 35.12 195 GLY A C 1
ATOM 1540 O O . GLY A 1 195 ? 3.158 -14.132 -22.152 1.00 35.12 195 GLY A O 1
#

Radius of gyration: 17.07 Å; Cα contacts (8 Å, |Δi|>4): 339; chains: 1; bounding box: 42×48×44 Å

Secondary structure (DSSP, 8-state):
--TTTT-EEEEEEEGGGGG-HHHHHHHHHHHHTT-EEEEEEEPSSTTHHHHHHHHHS------S---S---S-PPP---STT-S-SEEEE--SSHHHHHHHHHHS---TT--S--EEE-----TTSPP-HHHHHHHHTSTTEEE--EEEE-----SS-PPPEEEE-GGGHHHHHHHHHTTS--TTSB--S-----

Nearest PDB structures (foldseek):
  4kq9-assembly1_A  TM=5.443E-01  e=1.543E-01  Conexibacter woesei DSM 14684
  7saa-assembly1_A  TM=5.035E-01  e=1.347E+00  Rattus norvegicus
  8vvh-assembly1_A  TM=4.781E-01  e=7.062E+00  Rattus norvegicus
  9arf-assembly1_C  TM=4.908E-01  e=7.062E+00  Rattus norvegicus
  4qhq-assembly1_A  TM=4.110E-01  e=4.242E+00  Burkholderia cenocepacia J2315

pLDDT: mean 73.6, std 19.4, range [30.45, 96.0]

Solvent-accessible surface area (backbone atoms only — not comparable to full-atom values): 11240 Å² total; per-residue (Å²): 133,58,84,35,58,83,34,29,36,36,38,36,33,43,69,78,53,73,74,35,65,71,57,50,52,39,53,50,50,38,40,70,23,38,26,48,75,44,83,41,74,44,55,90,51,97,56,33,50,64,54,51,50,57,63,46,29,50,51,72,76,89,74,88,77,97,73,85,79,89,67,82,86,68,70,39,48,45,35,48,71,71,42,89,45,65,31,38,36,38,44,39,56,41,38,67,57,48,44,52,48,44,69,30,34,67,89,53,60,80,43,77,37,40,28,36,36,36,38,77,56,52,45,89,88,50,64,68,51,59,69,38,52,54,56,41,64,64,26,44,48,41,33,49,30,29,33,38,80,49,79,76,90,74,74,102,60,92,71,76,68,37,74,41,60,44,62,92,39,40,52,59,30,52,54,30,36,73,75,72,41,66,45,93,56,39,64,61,79,83,79,84,75,88,128

Foldseek 3Di:
DQLCAAFEEEEEDAPVCVPPVLLVVLVVVLVVSHYRYDYDHFDPDPCRLQVVLVCQAEPPDDDDDPDDDDDPADARARAPPPDPGQEYEYEDAALVSLQVNLVRHDLDQPRPHRAYEYEDNYDLPHAHPVVSVVSQVSHFSYEYQAKEWDDDPDDDDPRHTDMDGPSVCVSVQRSQSSVRHYDPRSDDDDDDDDD